Protein AF-A0A453M9F6-F1 (afdb_monomer)

pLDDT: mean 83.67, std 17.73, range [34.28, 98.5]

Nearest PDB structures (foldseek):
  7q2y-assembly1_D  TM=5.949E-01  e=3.808E-04  Saccharomyces cerevisiae S288C
  7q2x-assembly1_D  TM=6.206E-01  e=1.059E-03  Saccharomyces cerevisiae S288C
  7qen-assembly1_D  TM=5.423E-01  e=3.086E-03  Saccharomyces cerevisiae
  6qj3-assembly1_A  TM=5.877E-01  e=3.306E-02  Thermochaetoides thermophila DSM 1495

Radius of gyration: 21.5 Å; Cα contacts (8 Å, |Δi|>4): 194; chains: 1; bounding box: 61×61×50 Å

Mean predicted aligned error: 9.63 Å

Sequence (240 aa):
VDAHVKSLKTLCKRKAKTAKEAEALIMKWVQQLINKAVDSLETYIKGTSQDSRGCSYNTPLTGKFKGRKEASTSKEMSEAVIAVFTVGSVILACPDASVQGIIPLLHTVITSGNPEPRPTMLAGGAVSFNEVAPSLYIQSWDTMAKICLVDDKLAKRYIPLFVQELERSDLATLRNNIMIAMADFYVRYTALVDCYMSKITKVLRDPCEVVRRQTFVLLAKLLQVLYHSFSVTSKCPGGN

InterPro domains:
  IPR016024 Armadillo-type fold [SSF48371] (73-225)
  IPR026971 Condensin subunit 1/Condensin-2 complex subunit D3 [PTHR14222] (2-224)
  IPR032682 Condensin complex subunit 1, C-terminal [PF12717] (174-224)

Solvent-accessible surface area (backbone atoms only — not comparable to full-atom values): 13545 Å² total; per-residue (Å²): 107,70,70,57,54,54,47,47,56,51,50,35,52,72,71,31,96,43,70,69,55,14,49,53,52,50,51,53,53,52,46,54,53,42,52,52,25,36,53,45,38,51,51,47,55,54,53,56,57,50,57,61,70,62,63,83,70,80,80,95,77,75,83,69,64,58,61,59,52,54,54,51,53,53,50,48,49,51,54,27,34,51,28,42,44,48,46,27,55,45,41,70,77,41,66,88,58,81,54,75,79,40,51,65,56,39,48,54,43,64,55,34,64,59,83,71,84,66,74,93,81,66,92,65,81,74,68,37,29,60,75,78,36,44,68,44,27,46,39,35,50,57,22,51,43,41,49,28,75,72,32,72,70,51,29,72,67,45,52,64,54,49,57,51,46,48,76,67,54,86,48,61,70,46,38,39,51,43,52,52,45,52,52,57,41,36,76,78,39,38,84,75,41,57,85,43,45,75,62,59,59,52,40,60,68,42,92,48,64,70,41,18,53,51,45,49,54,51,53,54,51,50,53,54,51,51,50,52,54,52,53,53,57,70,71,60,75,76,96,125

Organism: Aegilops tauschii subsp. strangulata (NCBI:txid200361)

Structure (mmCIF, N/CA/C/O backbone):
data_AF-A0A453M9F6-F1
#
_entry.id   AF-A0A453M9F6-F1
#
loop_
_atom_site.group_PDB
_atom_site.id
_atom_site.type_symbol
_atom_site.label_atom_id
_atom_site.label_alt_id
_atom_site.label_comp_id
_atom_site.label_asym_id
_atom_site.label_entity_id
_atom_site.label_seq_id
_atom_site.pdbx_PDB_ins_code
_atom_site.Cartn_x
_atom_site.Cartn_y
_atom_site.Cartn_z
_atom_site.occupancy
_atom_site.B_iso_or_equiv
_atom_site.auth_seq_id
_atom_site.auth_comp_id
_atom_site.auth_asym_id
_atom_site.auth_atom_id
_atom_site.pdbx_PDB_model_num
ATOM 1 N N . VAL A 1 1 ? 3.985 -6.472 14.951 1.00 54.03 1 VAL A N 1
ATOM 2 C CA . VAL A 1 1 ? 2.718 -5.695 15.003 1.00 54.03 1 VAL A CA 1
ATOM 3 C C . VAL A 1 1 ? 1.496 -6.583 15.217 1.00 54.03 1 VAL A C 1
ATOM 5 O O . VAL A 1 1 ? 0.771 -6.328 16.167 1.00 54.03 1 VAL A O 1
ATOM 8 N N . ASP A 1 2 ? 1.309 -7.661 14.447 1.00 53.34 2 ASP A N 1
ATOM 9 C CA . ASP A 1 2 ? 0.163 -8.585 14.597 1.00 53.34 2 ASP A CA 1
ATOM 10 C C . ASP A 1 2 ? -0.034 -9.125 16.037 1.00 53.34 2 ASP A C 1
ATOM 12 O O . ASP A 1 2 ? -1.136 -9.089 16.581 1.00 53.34 2 ASP A O 1
ATOM 16 N N . ALA A 1 3 ? 1.049 -9.499 16.730 1.00 67.81 3 ALA A N 1
ATOM 17 C CA . ALA A 1 3 ? 0.996 -9.930 18.134 1.00 67.81 3 ALA A CA 1
ATOM 18 C C . ALA A 1 3 ? 0.512 -8.836 19.113 1.00 67.81 3 ALA A C 1
ATOM 20 O O . ALA A 1 3 ? -0.193 -9.135 20.080 1.00 67.81 3 ALA A O 1
ATOM 21 N N . HIS A 1 4 ? 0.845 -7.566 18.858 1.00 69.31 4 HIS A N 1
ATOM 22 C CA . HIS A 1 4 ? 0.402 -6.441 19.689 1.00 69.31 4 HIS A CA 1
ATOM 23 C C . HIS A 1 4 ? -1.073 -6.120 19.444 1.00 69.31 4 HIS A C 1
ATOM 25 O O . HIS A 1 4 ? -1.811 -5.890 20.398 1.00 69.31 4 HIS A O 1
ATOM 31 N N . VAL A 1 5 ? -1.525 -6.191 18.188 1.00 67.25 5 VAL A N 1
ATOM 32 C CA . VAL A 1 5 ? -2.940 -6.019 17.829 1.00 67.25 5 VAL A CA 1
ATOM 33 C C . VAL A 1 5 ? -3.790 -7.146 18.426 1.00 67.25 5 VAL A C 1
ATOM 35 O O . VAL A 1 5 ? -4.826 -6.883 19.036 1.00 67.25 5 VAL A O 1
ATOM 38 N N . LYS A 1 6 ? -3.325 -8.400 18.351 1.00 73.69 6 LYS A N 1
ATOM 39 C CA . LYS A 1 6 ? -3.976 -9.556 18.996 1.00 73.69 6 LYS A CA 1
ATOM 40 C C . LYS A 1 6 ? -4.028 -9.421 20.518 1.00 73.69 6 LYS A C 1
ATOM 42 O O . LYS A 1 6 ? -5.070 -9.687 21.124 1.00 73.69 6 LYS A O 1
ATOM 47 N N . SER A 1 7 ? -2.941 -8.961 21.136 1.00 75.00 7 SER A N 1
ATOM 48 C CA . SER A 1 7 ? -2.891 -8.683 22.577 1.00 75.00 7 SER A CA 1
ATOM 49 C C . SER A 1 7 ? -3.871 -7.579 22.978 1.00 75.00 7 SER A C 1
ATOM 51 O O . SER A 1 7 ? -4.629 -7.760 23.928 1.00 75.00 7 SER A O 1
ATOM 53 N N . LEU A 1 8 ? -3.941 -6.478 22.220 1.00 70.12 8 LEU A N 1
ATOM 54 C CA . LEU A 1 8 ? -4.894 -5.391 22.459 1.00 70.12 8 LEU A CA 1
ATOM 55 C C . LEU A 1 8 ? -6.340 -5.876 22.319 1.00 70.12 8 LEU A C 1
ATOM 57 O O . LEU A 1 8 ? -7.154 -5.639 23.207 1.00 70.12 8 LEU A O 1
ATOM 61 N N . LYS A 1 9 ? -6.646 -6.638 21.261 1.00 70.88 9 LYS A N 1
ATOM 62 C CA . LYS A 1 9 ? -7.970 -7.244 21.059 1.00 70.88 9 LYS A CA 1
ATOM 63 C C . LYS A 1 9 ? -8.358 -8.134 22.242 1.00 70.88 9 LYS A C 1
ATOM 65 O O . LYS A 1 9 ? -9.499 -8.099 22.695 1.00 70.88 9 LYS A O 1
ATOM 70 N N . THR A 1 10 ? -7.403 -8.886 22.783 1.00 76.31 10 THR A N 1
ATOM 71 C CA . THR A 1 10 ? -7.604 -9.739 23.964 1.00 76.31 10 THR A CA 1
ATOM 72 C C . THR A 1 10 ? -7.824 -8.919 25.239 1.00 76.31 10 THR A C 1
ATOM 74 O O . THR A 1 10 ? -8.731 -9.220 26.011 1.00 76.31 10 THR A O 1
ATOM 77 N N . LEU A 1 11 ? -7.047 -7.854 25.454 1.00 73.19 11 LEU A N 1
ATOM 78 C CA . LEU A 1 11 ? -7.177 -6.962 26.612 1.00 73.19 11 LEU A CA 1
ATOM 79 C C . LEU A 1 11 ? -8.499 -6.188 26.602 1.00 73.19 11 LEU A C 1
ATOM 81 O O . LEU A 1 11 ? -9.176 -6.121 27.625 1.00 73.19 11 LEU A O 1
ATOM 85 N N . CYS A 1 12 ? -8.908 -5.657 25.449 1.00 65.88 12 CYS A N 1
ATOM 86 C CA . CYS A 1 12 ? -10.188 -4.971 25.293 1.00 65.88 12 CYS A CA 1
ATOM 87 C C . CYS A 1 12 ? -11.367 -5.917 25.545 1.00 65.88 12 CYS A C 1
ATOM 89 O O . CYS A 1 12 ? -12.296 -5.543 26.257 1.00 65.88 12 CYS A O 1
ATOM 91 N N . LYS A 1 13 ? -11.294 -7.166 25.058 1.00 69.56 13 LYS A N 1
ATOM 92 C CA . LYS A 1 13 ? -12.291 -8.205 25.365 1.00 69.56 13 LYS A CA 1
ATOM 93 C C . LYS A 1 13 ? -12.373 -8.538 26.856 1.00 69.56 13 LYS A C 1
ATOM 95 O O . LYS A 1 13 ? -13.461 -8.799 27.342 1.00 69.56 13 LYS A O 1
ATOM 100 N N . ARG A 1 14 ? -11.248 -8.526 27.578 1.00 71.69 14 ARG A N 1
ATOM 101 C CA . ARG A 1 14 ? -11.215 -8.774 29.032 1.00 71.69 14 ARG A CA 1
ATOM 102 C C . ARG A 1 14 ? -11.710 -7.589 29.864 1.00 71.69 14 ARG A C 1
ATOM 104 O O . ARG A 1 14 ? -12.188 -7.797 30.971 1.00 71.69 14 ARG A O 1
ATOM 111 N N . LYS A 1 15 ? -11.559 -6.358 29.365 1.00 70.88 15 LYS A N 1
ATOM 112 C CA . LYS A 1 15 ? -11.942 -5.126 30.076 1.00 70.88 15 LYS A CA 1
ATOM 113 C C . LYS A 1 15 ? -13.419 -4.758 29.893 1.00 70.88 15 LYS A C 1
ATOM 115 O O . LYS A 1 15 ? -13.980 -4.088 30.754 1.00 70.88 15 LYS A O 1
ATOM 120 N N . ALA A 1 16 ? -14.030 -5.157 28.783 1.00 70.62 16 ALA A N 1
ATOM 121 C CA . ALA A 1 16 ? -15.423 -4.856 28.485 1.00 70.62 16 ALA A CA 1
ATOM 122 C C . ALA A 1 16 ? -16.372 -5.903 29.076 1.00 70.62 16 ALA A C 1
ATOM 124 O O . ALA A 1 16 ? -16.055 -7.091 29.114 1.00 70.62 16 ALA A O 1
ATOM 125 N N . LYS A 1 17 ? -17.573 -5.473 29.473 1.00 68.94 17 LYS A N 1
ATOM 126 C CA . LYS A 1 17 ? -18.622 -6.388 29.948 1.00 68.94 17 LYS A CA 1
ATOM 127 C C . LYS A 1 17 ? -19.316 -7.103 28.786 1.00 68.94 17 LYS A C 1
ATOM 129 O O . LYS A 1 17 ? -19.930 -8.146 28.982 1.00 68.94 17 LYS A O 1
ATOM 134 N N . THR A 1 18 ? -19.215 -6.546 27.576 1.00 79.88 18 THR A N 1
ATOM 135 C CA . THR A 1 18 ? -19.807 -7.095 26.348 1.00 79.88 18 THR A CA 1
ATOM 136 C C . THR A 1 18 ? -18.851 -6.980 25.158 1.00 79.88 18 THR A C 1
ATOM 138 O O . THR A 1 18 ? -18.000 -6.091 25.107 1.00 79.88 18 THR A O 1
ATOM 141 N N . ALA A 1 19 ? -19.011 -7.850 24.155 1.00 77.06 19 ALA A N 1
ATOM 142 C CA . ALA A 1 19 ? -18.207 -7.806 22.928 1.00 77.06 19 ALA A CA 1
ATOM 143 C C . ALA A 1 19 ? -18.357 -6.474 22.166 1.00 77.06 19 ALA A C 1
ATOM 145 O O . ALA A 1 19 ? -17.370 -5.927 21.684 1.00 77.06 19 ALA A O 1
ATOM 146 N N . LYS A 1 20 ? -19.571 -5.908 22.144 1.00 81.31 20 LYS A N 1
ATOM 147 C CA . LYS A 1 20 ? -19.879 -4.629 21.486 1.00 81.31 20 LYS A CA 1
ATOM 148 C C . LYS A 1 20 ? -19.159 -3.445 22.138 1.00 81.31 20 LYS A C 1
ATOM 150 O O . LYS A 1 20 ? -18.664 -2.555 21.454 1.00 81.31 20 LYS A O 1
ATOM 155 N N . GLU A 1 21 ? -19.066 -3.444 23.465 1.00 83.19 21 GLU A N 1
ATOM 156 C CA . GLU A 1 21 ? -18.302 -2.440 24.210 1.00 83.19 21 GLU A CA 1
ATOM 157 C C . GLU A 1 21 ? -16.788 -2.592 23.969 1.00 83.19 21 GLU A C 1
ATOM 159 O O . GLU A 1 21 ? -16.092 -1.592 23.791 1.00 83.19 21 GLU A O 1
ATOM 164 N N . ALA A 1 22 ? -16.277 -3.829 23.880 1.00 78.94 22 ALA A N 1
ATOM 165 C CA . ALA A 1 22 ? -14.875 -4.079 23.534 1.00 78.94 22 ALA A CA 1
ATOM 166 C C . ALA A 1 22 ? -14.526 -3.531 22.144 1.00 78.94 22 ALA A C 1
ATOM 168 O O . ALA A 1 22 ? -13.499 -2.872 21.986 1.00 78.94 22 ALA A O 1
ATOM 169 N N . GLU A 1 23 ? -15.378 -3.786 21.151 1.00 82.94 23 GLU A N 1
ATOM 170 C CA . GLU A 1 23 ? -15.207 -3.292 19.783 1.00 82.94 23 GLU A CA 1
ATOM 171 C C . GLU A 1 23 ? -15.270 -1.766 19.723 1.00 82.94 23 GLU A C 1
ATOM 173 O O . GLU A 1 23 ? -14.382 -1.151 19.139 1.00 82.94 23 GLU A O 1
ATOM 178 N N . ALA A 1 24 ? -16.224 -1.132 20.412 1.00 87.31 24 ALA A N 1
ATOM 179 C CA . ALA A 1 24 ? -16.301 0.327 20.488 1.00 87.31 24 ALA A CA 1
ATOM 180 C C . ALA A 1 24 ? -15.032 0.955 21.096 1.00 87.31 24 ALA A C 1
ATOM 182 O O . ALA A 1 24 ? -14.537 1.974 20.607 1.00 87.31 24 ALA A O 1
ATOM 183 N N . LEU A 1 25 ? -14.463 0.335 22.138 1.00 87.19 25 LEU A N 1
ATOM 184 C CA . LEU A 1 25 ? -13.198 0.778 22.724 1.00 87.19 25 LEU A CA 1
ATOM 185 C C . LEU A 1 25 ? -12.032 0.613 21.745 1.00 87.19 25 LEU A C 1
ATOM 187 O O . LEU A 1 25 ? -11.252 1.551 21.587 1.00 87.19 25 LEU A O 1
ATOM 191 N N . ILE A 1 26 ? -11.921 -0.535 21.070 1.00 87.88 26 ILE A N 1
ATOM 192 C CA . ILE A 1 26 ? -10.886 -0.764 20.050 1.00 87.88 26 ILE A CA 1
ATOM 193 C C . ILE A 1 26 ? -10.994 0.295 18.952 1.00 87.88 26 ILE A C 1
ATOM 195 O O . ILE A 1 26 ? -9.994 0.937 18.639 1.00 87.88 26 ILE A O 1
ATOM 199 N N . MET A 1 27 ? -12.198 0.542 18.434 1.00 90.12 27 MET A N 1
ATOM 200 C CA . MET A 1 27 ? -12.431 1.532 17.381 1.00 90.12 27 MET A CA 1
ATOM 201 C C . MET A 1 27 ? -12.054 2.947 17.817 1.00 90.12 27 MET A C 1
ATOM 203 O O . MET A 1 27 ? -11.428 3.678 17.052 1.00 90.12 27 MET A O 1
ATOM 207 N N . LYS A 1 28 ? -12.342 3.324 19.069 1.00 91.38 28 LYS A N 1
ATOM 208 C CA . LYS A 1 28 ? -11.914 4.616 19.621 1.00 91.38 28 LYS A CA 1
ATOM 209 C C . LYS A 1 28 ? -10.388 4.758 19.632 1.00 91.38 28 LYS A C 1
ATOM 211 O O . LYS A 1 28 ? -9.872 5.791 19.213 1.00 91.38 28 LYS A O 1
ATOM 216 N N . TRP A 1 29 ? -9.671 3.732 20.091 1.00 91.69 29 TRP A N 1
ATOM 217 C CA . TRP A 1 29 ? -8.203 3.727 20.110 1.00 91.69 29 TRP A CA 1
ATOM 218 C C . TRP A 1 29 ? -7.606 3.746 18.704 1.00 91.69 29 TRP A C 1
ATOM 220 O O . TRP A 1 29 ? -6.671 4.498 18.437 1.00 91.69 29 TRP A O 1
ATOM 230 N N . VAL A 1 30 ? -8.171 2.952 17.796 1.00 93.06 30 VAL A N 1
ATOM 231 C CA . VAL A 1 30 ? -7.773 2.903 16.389 1.00 93.06 30 VAL A CA 1
ATOM 232 C C . VAL A 1 30 ? -7.936 4.273 15.734 1.00 93.06 30 VAL A C 1
ATOM 234 O O . VAL A 1 30 ? -6.994 4.756 15.109 1.00 93.06 30 VAL A O 1
ATOM 237 N N . GLN A 1 31 ? -9.070 4.948 15.937 1.00 94.81 31 GLN A N 1
ATOM 238 C CA . GLN A 1 31 ? -9.287 6.270 15.354 1.00 94.81 31 GLN A CA 1
ATOM 239 C C . GLN A 1 31 ? -8.321 7.319 15.918 1.00 94.81 31 GLN A C 1
ATOM 241 O O . GLN A 1 31 ? -7.793 8.132 15.164 1.00 94.81 31 GLN A O 1
ATOM 246 N N . GLN A 1 32 ? -8.037 7.286 17.225 1.00 94.44 32 GLN A N 1
ATOM 247 C CA . GLN A 1 32 ? -7.036 8.171 17.834 1.00 94.44 32 GLN A CA 1
ATOM 248 C C . GLN A 1 32 ? -5.638 7.947 17.248 1.00 94.44 32 GLN A C 1
ATOM 250 O O . GLN A 1 32 ? -4.919 8.908 16.975 1.00 94.44 32 GLN A O 1
ATOM 255 N N . LEU A 1 33 ? -5.262 6.686 17.032 1.00 94.50 33 LEU A N 1
ATOM 256 C CA . LEU A 1 33 ? -3.979 6.323 16.441 1.00 94.50 33 LEU A CA 1
ATOM 257 C C . LEU A 1 33 ? -3.867 6.799 14.986 1.00 94.50 33 LEU A C 1
ATOM 259 O O . LEU A 1 33 ? -2.835 7.351 14.611 1.00 94.50 33 LEU A O 1
ATOM 263 N N . ILE A 1 34 ? -4.928 6.633 14.188 1.00 95.38 34 ILE A N 1
ATOM 264 C CA . ILE A 1 34 ? -4.979 7.118 12.801 1.00 95.38 34 ILE A CA 1
ATOM 265 C C . ILE A 1 34 ? -4.892 8.644 12.761 1.00 95.38 34 ILE A C 1
ATOM 267 O O . ILE A 1 34 ? -4.097 9.172 11.993 1.00 95.38 34 ILE A O 1
ATOM 271 N N . ASN A 1 35 ? -5.643 9.357 13.605 1.00 96.38 35 ASN A N 1
ATOM 272 C CA . ASN A 1 35 ? -5.603 10.822 13.639 1.00 96.38 35 ASN A CA 1
ATOM 273 C C . ASN A 1 35 ? -4.199 11.335 13.986 1.00 96.38 35 ASN A C 1
ATOM 275 O O . ASN A 1 35 ? -3.673 12.200 13.298 1.00 96.38 35 ASN A O 1
ATOM 279 N N . LYS A 1 36 ? -3.532 10.722 14.971 1.00 96.06 36 LYS A N 1
ATOM 280 C CA . LYS A 1 36 ? -2.142 11.066 1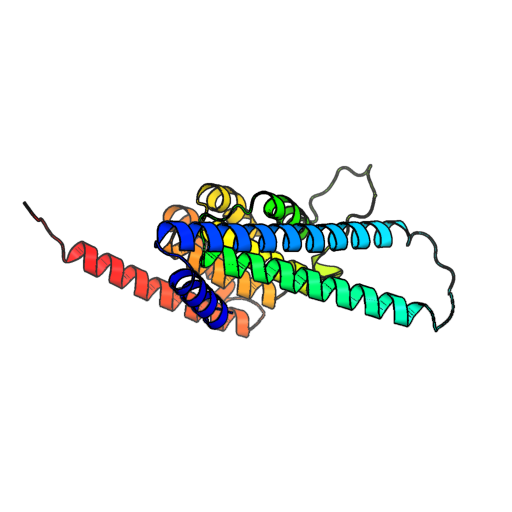5.294 1.00 96.06 36 LYS A CA 1
ATOM 281 C C . LYS A 1 36 ? -1.190 10.797 14.122 1.00 96.06 36 LYS A C 1
ATOM 283 O O . LYS A 1 36 ? -0.264 11.567 13.895 1.00 96.06 36 LYS A O 1
ATOM 288 N N . ALA A 1 37 ? -1.406 9.710 13.379 1.00 96.19 37 ALA A N 1
ATOM 289 C CA . ALA A 1 37 ? -0.615 9.404 12.192 1.00 96.19 37 ALA A CA 1
ATOM 290 C C . ALA A 1 37 ? -0.837 10.420 11.057 1.00 96.19 37 ALA A C 1
ATOM 292 O O . ALA A 1 37 ? 0.121 10.772 10.369 1.00 96.19 37 ALA A O 1
ATOM 293 N N . VAL A 1 38 ? -2.073 10.909 10.888 1.00 96.69 38 VAL A N 1
ATOM 294 C CA . VAL A 1 38 ? -2.410 12.006 9.966 1.00 96.69 38 VAL A CA 1
ATOM 295 C C . VAL A 1 38 ? -1.629 13.262 10.345 1.00 96.69 38 VAL A C 1
ATOM 297 O O . VAL A 1 38 ? -0.919 13.792 9.496 1.00 96.69 38 VAL A O 1
ATOM 300 N N . ASP A 1 39 ? -1.674 13.670 11.616 1.00 96.00 39 ASP A N 1
ATOM 301 C CA . ASP A 1 39 ? -0.974 14.866 12.104 1.00 96.00 39 ASP A CA 1
ATOM 302 C C . ASP A 1 39 ? 0.546 14.769 11.886 1.00 96.00 39 ASP A C 1
ATOM 304 O O . ASP A 1 39 ? 1.181 15.717 11.416 1.00 96.00 39 ASP A O 1
ATOM 308 N N . SER A 1 40 ? 1.144 13.609 12.184 1.00 94.94 40 SER A N 1
ATOM 309 C CA . SER A 1 40 ? 2.573 13.358 11.952 1.00 94.94 40 SER A CA 1
ATOM 310 C C . SER A 1 40 ? 2.948 13.457 10.472 1.00 94.94 40 SER A C 1
ATOM 312 O O . SER A 1 40 ? 3.931 14.117 10.130 1.00 94.94 40 SER A O 1
ATOM 314 N N . LEU A 1 41 ? 2.169 12.834 9.582 1.00 95.62 41 LEU A N 1
ATOM 315 C CA . LEU A 1 41 ? 2.440 12.872 8.145 1.00 95.62 41 LEU A CA 1
ATOM 316 C C . LEU A 1 41 ? 2.240 14.278 7.566 1.00 95.62 41 LEU A C 1
ATOM 318 O O . LEU A 1 41 ? 3.060 14.743 6.776 1.00 95.62 41 LEU A O 1
ATOM 322 N N . GLU A 1 42 ? 1.176 14.971 7.968 1.00 94.75 42 GLU A N 1
ATOM 323 C CA . GLU A 1 42 ? 0.894 16.335 7.523 1.00 94.75 42 GLU A CA 1
ATOM 324 C C . GLU A 1 42 ? 2.005 17.302 7.950 1.00 94.75 42 GLU A C 1
ATOM 326 O O . GLU A 1 42 ? 2.463 18.118 7.145 1.00 94.75 42 GLU A O 1
ATOM 331 N N . THR A 1 43 ? 2.476 17.178 9.194 1.00 94.06 43 THR A N 1
ATOM 332 C CA . THR A 1 43 ? 3.588 17.977 9.729 1.00 94.06 43 THR A CA 1
ATOM 333 C C . THR A 1 43 ? 4.846 17.789 8.882 1.00 94.06 43 THR A C 1
ATOM 335 O O . THR A 1 43 ? 5.453 18.771 8.451 1.00 94.06 43 THR A O 1
ATOM 338 N N . TYR A 1 44 ? 5.189 16.538 8.560 1.00 93.50 44 TYR A N 1
ATOM 339 C CA . TYR A 1 44 ? 6.348 16.220 7.728 1.00 93.50 44 TYR A CA 1
ATOM 340 C C . TYR A 1 44 ? 6.231 16.768 6.294 1.00 93.50 44 TYR A C 1
ATOM 342 O O . TYR A 1 44 ? 7.170 17.379 5.775 1.00 93.50 44 TYR A O 1
ATOM 350 N N . ILE A 1 45 ? 5.068 16.607 5.649 1.00 91.94 45 ILE A N 1
ATOM 351 C CA . ILE A 1 45 ? 4.820 17.123 4.290 1.00 91.94 45 ILE A CA 1
ATOM 352 C C . ILE A 1 45 ? 4.949 18.655 4.254 1.00 91.94 45 ILE A C 1
ATOM 354 O O . ILE A 1 45 ? 5.582 19.199 3.341 1.00 91.94 45 ILE A O 1
ATOM 358 N N . LYS A 1 46 ? 4.383 19.359 5.246 1.00 89.69 46 LYS A N 1
ATOM 359 C CA . LYS A 1 46 ? 4.478 20.825 5.355 1.00 89.69 46 LYS A CA 1
ATOM 360 C C . LYS A 1 46 ? 5.921 21.284 5.560 1.00 89.69 46 LYS A C 1
ATOM 362 O O . LYS A 1 46 ? 6.354 22.185 4.843 1.00 89.69 46 LYS A O 1
ATOM 367 N N . GLY A 1 47 ? 6.664 20.645 6.467 1.00 86.69 47 GLY A N 1
ATOM 368 C CA . GLY A 1 47 ? 8.075 20.961 6.719 1.00 86.69 47 GLY A CA 1
ATOM 369 C C . GLY A 1 47 ? 8.942 20.788 5.468 1.00 86.69 47 GLY A C 1
ATOM 370 O O . GLY A 1 47 ? 9.660 21.703 5.069 1.00 86.69 47 GLY A O 1
ATOM 371 N N . THR A 1 48 ? 8.766 19.669 4.760 1.00 83.50 48 THR A N 1
ATOM 372 C CA . THR A 1 48 ? 9.526 19.365 3.534 1.00 83.50 48 THR A CA 1
ATOM 373 C C . THR A 1 48 ? 9.224 20.362 2.404 1.00 83.50 48 THR A C 1
ATOM 375 O O . THR A 1 48 ? 10.117 20.767 1.661 1.00 83.50 48 THR A O 1
ATOM 378 N N . SER A 1 49 ? 7.969 20.811 2.289 1.00 76.12 49 SER A N 1
ATOM 379 C CA . SER A 1 49 ? 7.543 21.790 1.274 1.00 76.12 49 SER A CA 1
ATOM 380 C C . SER A 1 49 ? 8.055 23.211 1.537 1.00 76.12 49 SER A C 1
ATOM 382 O O . SER A 1 49 ? 8.143 24.020 0.613 1.00 76.12 49 SER A O 1
ATOM 384 N N . GLN A 1 50 ? 8.351 23.547 2.794 1.00 71.44 50 GLN A N 1
ATOM 385 C CA . GLN A 1 50 ? 8.910 24.846 3.171 1.00 71.44 50 GLN A CA 1
ATOM 386 C C . GLN A 1 50 ? 10.428 24.888 2.962 1.00 71.44 50 GLN A C 1
ATOM 388 O O . GLN A 1 50 ? 10.937 25.877 2.432 1.00 71.44 50 GLN A O 1
ATOM 393 N N . ASP A 1 51 ? 11.137 23.805 3.294 1.00 64.12 51 ASP A N 1
ATOM 394 C CA . ASP A 1 51 ? 12.586 23.702 3.080 1.00 64.12 51 ASP A CA 1
ATOM 395 C C . ASP A 1 51 ? 12.966 23.788 1.587 1.00 64.12 51 ASP A C 1
ATOM 397 O O . ASP A 1 51 ? 13.990 24.383 1.245 1.00 64.12 51 ASP A O 1
ATOM 401 N N . SER A 1 52 ? 12.121 23.283 0.679 1.00 59.06 52 SER A N 1
ATOM 402 C CA . SER A 1 52 ? 12.362 23.381 -0.769 1.00 59.06 52 SER A CA 1
ATOM 403 C C . SER A 1 52 ? 12.183 24.796 -1.333 1.00 59.06 52 SER A C 1
ATOM 405 O O . SER A 1 52 ? 12.909 25.180 -2.249 1.00 59.06 52 SER A O 1
ATOM 407 N N . ARG A 1 53 ? 11.279 25.615 -0.769 1.00 56.84 53 ARG A N 1
ATOM 408 C CA . ARG A 1 53 ? 11.108 27.032 -1.161 1.00 56.84 53 ARG A CA 1
ATOM 409 C C . ARG A 1 53 ? 12.224 27.937 -0.635 1.00 56.84 53 ARG A C 1
ATOM 411 O O . ARG A 1 53 ? 12.503 28.965 -1.242 1.00 56.84 53 ARG A O 1
ATOM 418 N N . GLY A 1 54 ? 12.862 27.565 0.475 1.00 48.34 54 GLY A N 1
ATOM 419 C CA . GLY A 1 54 ? 13.942 28.340 1.096 1.00 48.34 54 GLY A CA 1
ATOM 420 C C . GLY A 1 54 ? 15.312 28.208 0.418 1.00 48.34 54 GLY A C 1
ATOM 421 O O . GLY A 1 54 ? 16.219 28.969 0.740 1.00 48.34 54 GLY A O 1
ATOM 422 N N . CYS A 1 55 ? 15.490 27.272 -0.519 1.00 46.97 55 CYS A N 1
ATOM 423 C CA . CYS A 1 55 ? 16.796 26.966 -1.119 1.00 46.97 55 CYS A CA 1
ATOM 424 C C . CYS A 1 55 ? 17.178 27.815 -2.346 1.00 46.97 55 CYS A C 1
ATOM 426 O O . CYS A 1 55 ? 18.127 27.472 -3.047 1.00 46.97 55 CYS A O 1
ATOM 428 N N . SER A 1 56 ? 16.492 28.932 -2.614 1.00 43.47 56 SER A N 1
ATOM 429 C CA . SER A 1 56 ? 16.794 29.734 -3.808 1.00 43.47 56 SER A CA 1
ATOM 430 C C . SER A 1 56 ? 18.074 30.580 -3.704 1.00 43.47 56 SER A C 1
ATOM 432 O O . SER A 1 56 ? 18.540 31.063 -4.729 1.00 43.47 56 SER A O 1
ATOM 434 N N . TYR A 1 57 ? 18.679 30.724 -2.518 1.00 47.09 57 TYR A N 1
ATOM 435 C CA . TYR A 1 57 ? 19.985 31.373 -2.330 1.00 47.09 57 TYR A CA 1
ATOM 436 C C . TYR A 1 57 ? 20.647 30.814 -1.070 1.00 47.09 57 TYR A C 1
ATOM 438 O O . TYR A 1 57 ? 20.092 30.996 0.005 1.00 47.09 57 TYR A O 1
ATOM 446 N N . ASN A 1 58 ? 21.813 30.165 -1.154 1.00 47.34 58 ASN A N 1
ATOM 447 C CA . ASN A 1 58 ? 22.623 29.909 0.042 1.00 47.34 58 ASN A CA 1
ATOM 448 C C . ASN A 1 58 ? 24.126 30.011 -0.242 1.00 47.34 58 ASN A C 1
ATOM 450 O O . ASN A 1 58 ? 24.733 29.151 -0.877 1.00 47.34 58 ASN A O 1
ATOM 454 N N . THR A 1 59 ? 24.706 31.074 0.309 1.00 41.31 59 THR A N 1
ATOM 455 C CA . THR A 1 59 ? 26.122 31.243 0.654 1.00 41.31 59 THR A CA 1
ATOM 456 C C . THR A 1 59 ? 26.516 30.210 1.731 1.00 41.31 59 THR A C 1
ATOM 458 O O . THR A 1 59 ? 25.669 29.853 2.555 1.00 41.31 59 THR A O 1
ATOM 461 N N . PRO A 1 60 ? 27.767 29.709 1.792 1.00 42.72 60 PRO A N 1
ATOM 462 C CA . PRO A 1 60 ? 28.128 28.631 2.715 1.00 42.72 60 PRO A CA 1
ATOM 463 C C . PRO A 1 60 ? 28.127 29.112 4.174 1.00 42.72 60 PRO A C 1
ATOM 465 O O . PRO A 1 60 ? 28.946 29.945 4.556 1.00 42.72 60 PRO A O 1
ATOM 468 N N . LEU A 1 61 ? 27.237 28.562 5.007 1.00 49.88 61 LEU A N 1
ATOM 469 C CA . LEU A 1 61 ? 27.250 28.745 6.463 1.00 49.88 61 LEU A CA 1
ATOM 470 C C . LEU A 1 61 ? 27.762 27.487 7.182 1.00 49.88 61 LEU A C 1
ATOM 472 O O . LEU A 1 61 ? 27.537 26.345 6.781 1.00 49.88 61 LEU A O 1
ATOM 476 N N . THR A 1 62 ? 28.501 27.738 8.255 1.00 48.25 62 THR A N 1
ATOM 477 C CA . THR A 1 62 ? 29.469 26.877 8.940 1.00 48.25 62 THR A CA 1
ATOM 478 C C . THR A 1 62 ? 28.880 25.704 9.751 1.00 48.25 62 THR A C 1
ATOM 480 O O . THR A 1 62 ? 28.135 25.872 10.714 1.00 48.25 62 THR A O 1
ATOM 483 N N . GLY A 1 63 ? 29.320 24.487 9.406 1.00 52.84 63 GLY A N 1
ATOM 484 C CA . GLY A 1 63 ? 29.682 23.331 10.255 1.00 52.84 63 GLY A CA 1
ATOM 485 C C . GLY A 1 63 ? 28.751 22.776 11.350 1.00 52.84 63 GLY A C 1
ATOM 486 O O . GLY A 1 63 ? 28.493 21.576 11.357 1.00 52.84 63 GLY A O 1
ATOM 487 N N . LYS A 1 64 ? 28.286 23.578 12.319 1.00 53.94 64 LYS A N 1
ATOM 488 C CA . LYS A 1 64 ? 27.674 23.058 13.569 1.00 53.94 64 LYS A CA 1
ATOM 489 C C . LYS A 1 64 ? 26.143 23.062 13.592 1.00 53.94 64 LYS A C 1
ATOM 491 O O . LYS A 1 64 ? 25.549 22.185 14.213 1.00 53.94 64 LYS A O 1
ATOM 496 N N . PHE A 1 65 ? 25.491 23.998 12.903 1.00 48.81 65 PHE A N 1
ATOM 497 C CA . PHE A 1 65 ? 24.020 24.052 12.843 1.00 48.81 65 PHE A CA 1
ATOM 498 C C . PHE A 1 65 ? 23.422 23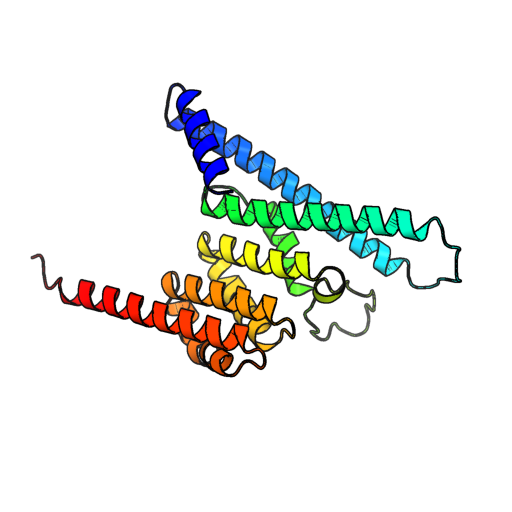.031 11.866 1.00 48.81 65 PHE A C 1
ATOM 500 O O . PHE A 1 65 ? 22.301 22.565 12.067 1.00 48.81 65 PHE A O 1
ATOM 507 N N . LYS A 1 66 ? 24.196 22.633 10.849 1.00 53.03 66 LYS A N 1
ATOM 508 C CA . LYS A 1 66 ? 23.772 21.696 9.805 1.00 53.03 66 LYS A CA 1
ATOM 509 C C . LYS A 1 66 ? 23.478 20.292 10.358 1.00 53.03 66 LYS A C 1
ATOM 511 O O . LYS A 1 66 ? 22.390 19.774 10.136 1.00 53.03 66 LYS A O 1
ATOM 516 N N . GLY A 1 67 ? 24.362 19.746 11.200 1.00 54.44 67 GLY A N 1
ATOM 517 C CA . GLY A 1 67 ? 24.185 18.401 11.771 1.00 54.44 67 GLY A CA 1
ATOM 518 C C . GLY A 1 67 ? 22.995 18.259 12.732 1.00 54.44 67 GLY A C 1
ATOM 519 O O . GLY A 1 67 ? 22.364 17.207 12.783 1.00 54.44 67 GLY A O 1
ATOM 520 N N . ARG A 1 68 ? 22.627 19.318 13.473 1.00 59.59 68 ARG A N 1
ATOM 521 C CA . ARG A 1 68 ? 21.467 19.276 14.386 1.00 59.59 68 ARG A CA 1
ATOM 522 C C . ARG A 1 68 ? 20.135 19.351 13.630 1.00 59.59 68 ARG A C 1
ATOM 524 O O . ARG A 1 68 ? 19.187 18.695 14.051 1.00 59.59 68 ARG A O 1
ATOM 531 N N . LYS A 1 69 ? 20.087 20.099 12.517 1.00 59.22 69 LYS A N 1
ATOM 532 C CA . LYS A 1 69 ? 18.917 20.182 11.624 1.00 59.22 69 LYS A CA 1
ATOM 533 C C . LYS A 1 69 ? 18.724 18.884 10.824 1.00 59.22 69 LYS A C 1
ATOM 535 O O . LYS A 1 69 ? 17.603 18.411 10.710 1.00 59.22 69 LYS A O 1
ATOM 540 N N . GLU A 1 70 ? 19.801 18.266 10.339 1.00 62.62 70 GLU A N 1
ATOM 541 C CA . GLU A 1 70 ? 19.744 16.971 9.632 1.00 62.62 70 GLU A CA 1
ATOM 542 C C . GLU A 1 70 ? 19.297 15.812 10.545 1.00 62.62 70 GLU A C 1
ATOM 544 O O . GLU A 1 70 ? 18.551 14.927 10.126 1.00 62.62 70 GLU A O 1
ATOM 549 N N . ALA A 1 71 ? 19.695 15.824 11.822 1.00 65.75 71 ALA A N 1
ATOM 550 C CA . ALA A 1 71 ? 19.247 14.822 12.788 1.00 65.75 71 ALA A CA 1
ATOM 551 C C . ALA A 1 71 ? 17.751 14.955 13.137 1.00 65.75 71 ALA A C 1
ATOM 553 O O . ALA A 1 71 ? 17.068 13.940 13.292 1.00 65.75 71 ALA A O 1
ATOM 554 N N . SER A 1 72 ? 17.226 16.183 13.251 1.00 71.25 72 SER A N 1
ATOM 555 C CA . SER A 1 72 ? 15.797 16.403 13.514 1.00 71.25 72 SER A CA 1
AT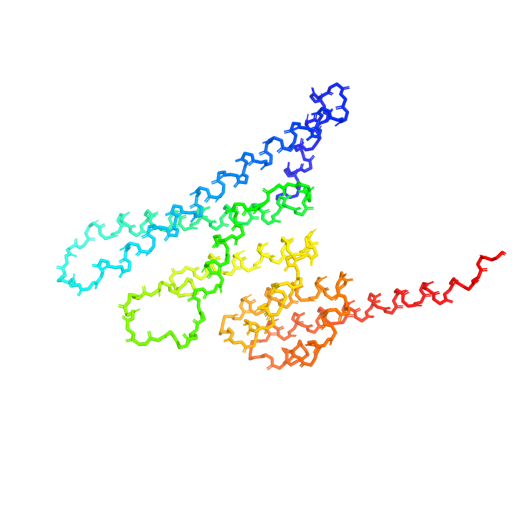OM 556 C C . SER A 1 72 ? 14.926 16.017 12.319 1.00 71.25 72 SER A C 1
ATOM 558 O O . SER A 1 72 ? 13.931 15.324 12.512 1.00 71.25 72 SER A O 1
ATOM 560 N N . THR A 1 73 ? 15.330 16.360 11.091 1.00 76.31 73 THR A N 1
ATOM 561 C CA . THR A 1 73 ? 14.579 15.989 9.877 1.00 76.31 73 THR A CA 1
ATOM 562 C C . THR A 1 73 ? 14.583 14.479 9.630 1.00 76.31 73 THR A C 1
ATOM 564 O O . THR A 1 73 ? 13.566 13.913 9.232 1.00 76.31 73 THR A O 1
ATOM 567 N N . SER A 1 74 ? 15.694 13.795 9.928 1.00 81.88 74 SER A N 1
ATOM 568 C CA . SER A 1 74 ? 15.780 12.328 9.877 1.00 81.88 74 SER A CA 1
ATOM 569 C C . SER A 1 74 ? 14.832 11.654 10.880 1.00 81.88 74 SER A C 1
ATOM 571 O O . SER A 1 74 ? 14.143 10.684 10.549 1.00 81.88 74 SER A O 1
ATOM 573 N N . LYS A 1 75 ? 14.728 12.206 12.097 1.00 88.81 75 LYS A N 1
ATOM 574 C CA . LYS A 1 75 ? 13.790 11.717 13.115 1.00 88.81 75 LYS A CA 1
ATOM 575 C C . LYS A 1 75 ? 12.333 11.908 12.686 1.00 88.81 75 LYS A C 1
ATOM 577 O O . LYS A 1 75 ? 11.564 10.953 12.754 1.00 88.81 75 LYS A O 1
ATOM 582 N N . GLU A 1 76 ? 11.971 13.097 12.210 1.00 89.12 76 GLU A N 1
ATOM 583 C CA . GLU A 1 76 ? 10.617 13.398 11.725 1.00 89.12 76 GLU A CA 1
ATOM 584 C C . GLU A 1 76 ? 10.221 12.505 10.540 1.00 89.12 76 GLU A C 1
ATOM 586 O O . GLU A 1 76 ? 9.103 11.990 10.496 1.00 89.12 76 GLU A O 1
ATOM 591 N N . MET A 1 77 ? 11.152 12.243 9.615 1.00 92.00 77 MET A N 1
ATOM 592 C CA . MET A 1 77 ? 10.930 11.312 8.505 1.00 92.00 77 MET A CA 1
ATOM 593 C C . MET A 1 77 ? 10.640 9.895 9.012 1.00 92.00 77 MET A C 1
ATOM 595 O O . MET A 1 77 ? 9.691 9.259 8.557 1.00 92.00 77 MET A O 1
ATOM 599 N N . SER A 1 78 ? 11.437 9.396 9.960 1.00 93.75 78 SER A N 1
ATOM 600 C CA . SER A 1 78 ? 11.233 8.068 10.551 1.00 93.75 78 SER A CA 1
ATOM 601 C C . SER A 1 78 ? 9.874 7.963 11.249 1.00 93.75 78 SER A C 1
ATOM 603 O O . SER A 1 78 ? 9.139 6.995 11.043 1.00 93.75 78 SER A O 1
ATOM 605 N N . GLU A 1 79 ? 9.486 8.990 12.009 1.00 94.50 79 GLU A N 1
ATOM 606 C CA . GLU A 1 79 ? 8.171 9.061 12.654 1.00 94.50 79 GLU A CA 1
ATOM 607 C C . GLU A 1 79 ? 7.029 9.047 11.627 1.00 94.50 79 GLU A C 1
ATOM 609 O O . GLU A 1 79 ? 6.068 8.294 11.799 1.00 94.50 79 GLU A O 1
ATOM 614 N N . ALA A 1 80 ? 7.154 9.793 10.525 1.00 96.25 80 ALA A N 1
ATOM 615 C CA . ALA A 1 80 ? 6.176 9.785 9.437 1.00 96.25 80 ALA A CA 1
ATOM 616 C C . ALA A 1 80 ? 6.077 8.410 8.750 1.00 96.25 80 ALA A C 1
ATOM 618 O O . ALA A 1 80 ? 4.974 7.917 8.508 1.00 96.25 80 ALA A O 1
ATOM 619 N N . VAL A 1 81 ? 7.207 7.744 8.486 1.00 97.19 81 VAL A N 1
ATOM 620 C CA . VAL A 1 81 ? 7.233 6.385 7.913 1.00 97.19 81 VAL A CA 1
ATOM 621 C C . VAL A 1 81 ? 6.519 5.397 8.838 1.00 97.19 81 VAL A C 1
ATOM 623 O O . VAL A 1 81 ? 5.663 4.632 8.388 1.00 97.19 81 VAL A O 1
ATOM 626 N N . ILE A 1 82 ? 6.822 5.434 10.140 1.00 96.00 82 ILE A N 1
ATOM 627 C CA . ILE A 1 82 ? 6.191 4.567 11.145 1.00 96.00 82 ILE A CA 1
ATOM 628 C C . ILE A 1 82 ? 4.689 4.845 11.234 1.00 96.00 82 ILE A C 1
ATOM 630 O O . ILE A 1 82 ? 3.896 3.902 11.300 1.00 96.00 82 ILE A O 1
ATOM 634 N N . ALA A 1 83 ? 4.283 6.114 11.212 1.00 96.88 83 ALA A N 1
ATOM 635 C CA . ALA A 1 83 ? 2.883 6.517 11.221 1.00 96.88 83 ALA A CA 1
ATOM 636 C C . ALA A 1 83 ? 2.125 5.927 10.020 1.00 96.88 83 ALA A C 1
ATOM 638 O O . ALA A 1 83 ? 1.103 5.259 10.198 1.00 96.88 83 ALA A O 1
ATOM 639 N N . VAL A 1 84 ? 2.669 6.081 8.810 1.00 97.56 84 VAL A N 1
ATOM 640 C CA . VAL A 1 84 ? 2.072 5.549 7.576 1.00 97.56 84 VAL A CA 1
ATOM 641 C C . VAL A 1 84 ? 2.001 4.022 7.592 1.00 97.56 84 VAL A C 1
ATOM 643 O O . VAL A 1 84 ? 0.951 3.452 7.280 1.00 97.56 84 VAL A O 1
ATOM 646 N N . PHE A 1 85 ? 3.071 3.344 8.008 1.00 96.94 85 PHE A N 1
ATOM 647 C CA . PHE A 1 85 ? 3.090 1.886 8.159 1.00 96.94 85 PHE A CA 1
ATOM 648 C C . PHE A 1 85 ? 2.049 1.388 9.173 1.00 96.94 85 PHE A C 1
ATOM 650 O O . PHE A 1 85 ? 1.367 0.378 8.954 1.00 96.94 85 PHE A O 1
ATOM 657 N N . THR A 1 86 ? 1.911 2.108 10.289 1.00 95.81 86 THR A N 1
ATOM 658 C CA . THR A 1 86 ? 0.954 1.782 11.349 1.00 95.81 86 THR A CA 1
ATOM 659 C C . THR A 1 86 ? -0.469 1.841 10.818 1.00 95.81 86 THR A C 1
ATOM 661 O O . THR A 1 86 ? -1.225 0.898 11.037 1.00 95.81 86 THR A O 1
ATOM 664 N N . VAL A 1 87 ? -0.821 2.879 10.056 1.00 96.94 87 VAL A N 1
ATOM 665 C CA . VAL A 1 87 ? -2.148 2.988 9.435 1.00 96.94 87 VAL A CA 1
ATOM 666 C C . VAL A 1 87 ? -2.427 1.819 8.496 1.00 96.94 87 VAL A C 1
ATOM 668 O O . VAL A 1 87 ? -3.478 1.194 8.615 1.00 96.94 87 VAL A O 1
ATOM 671 N N . GLY A 1 88 ? -1.473 1.463 7.629 1.00 95.94 88 GLY A N 1
ATOM 672 C CA . GLY A 1 88 ? -1.616 0.319 6.722 1.00 95.94 88 GLY A CA 1
ATOM 673 C C . GLY A 1 88 ? -1.817 -1.007 7.463 1.00 95.94 88 GLY A C 1
ATOM 674 O O . GLY A 1 88 ? -2.611 -1.848 7.052 1.00 95.94 88 GLY A O 1
ATOM 675 N N . SER A 1 89 ? -1.139 -1.194 8.594 1.00 94.25 89 SER A N 1
ATOM 676 C CA . SER A 1 89 ? -1.304 -2.396 9.422 1.00 94.25 89 SER A CA 1
ATOM 677 C C . SER A 1 89 ? -2.645 -2.419 10.162 1.00 94.25 89 SER A C 1
ATOM 679 O O . SER A 1 89 ? -3.274 -3.468 10.290 1.00 94.25 89 SER A O 1
ATOM 681 N N . VAL A 1 90 ? -3.083 -1.263 10.663 1.00 93.31 90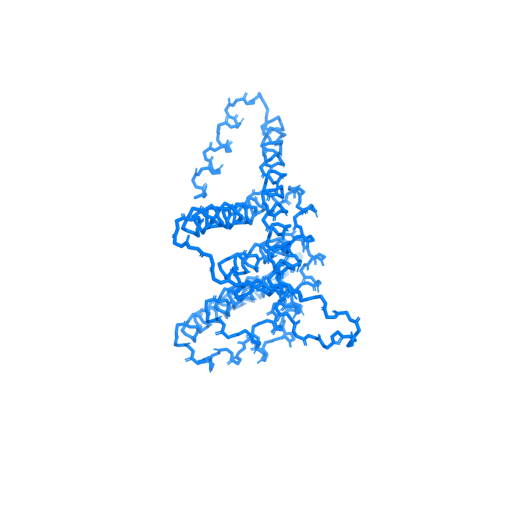 VAL A N 1
ATOM 682 C CA . VAL A 1 90 ? -4.319 -1.121 11.438 1.00 93.31 90 VAL A CA 1
ATOM 683 C C . VAL A 1 90 ? -5.549 -1.292 10.558 1.00 93.31 90 VAL A C 1
ATOM 685 O O . VAL A 1 90 ? -6.471 -1.983 10.979 1.00 93.31 90 VAL A O 1
ATOM 688 N N . ILE A 1 91 ? -5.559 -0.739 9.342 1.00 95.06 91 ILE A N 1
ATOM 689 C CA . ILE A 1 91 ? -6.721 -0.843 8.449 1.00 95.06 91 ILE A CA 1
ATOM 690 C C . ILE A 1 91 ? -7.000 -2.292 8.025 1.00 95.06 91 ILE A C 1
ATOM 692 O O . ILE A 1 91 ? -8.153 -2.699 7.955 1.00 95.06 91 ILE A O 1
ATOM 696 N N . LEU A 1 92 ? -5.962 -3.119 7.847 1.00 92.56 92 LEU A N 1
ATOM 697 C CA . LEU A 1 92 ? -6.149 -4.552 7.592 1.00 92.56 92 LEU A CA 1
ATOM 698 C C . LEU A 1 92 ? -6.720 -5.298 8.807 1.00 92.56 92 LEU A C 1
ATOM 700 O O . LEU A 1 92 ? -7.459 -6.266 8.649 1.00 92.56 92 LEU A O 1
ATOM 704 N N . ALA A 1 93 ? -6.376 -4.869 10.024 1.00 90.00 93 ALA A N 1
ATOM 705 C CA . ALA A 1 93 ? -6.864 -5.493 11.250 1.00 90.00 93 ALA A CA 1
ATOM 706 C C . ALA A 1 93 ? -8.262 -5.007 11.670 1.00 90.00 93 ALA A C 1
ATOM 708 O O . ALA A 1 93 ? -8.992 -5.749 12.330 1.00 90.00 93 ALA A O 1
ATOM 709 N N . CYS A 1 94 ? -8.606 -3.761 11.338 1.00 91.50 94 CYS A N 1
ATOM 710 C CA . CYS A 1 94 ? -9.867 -3.089 11.649 1.00 91.50 94 CYS A CA 1
ATOM 711 C C . CYS A 1 94 ? -10.388 -2.364 10.390 1.00 91.50 94 CYS A C 1
ATOM 713 O O . CYS A 1 94 ? -10.232 -1.144 10.297 1.00 91.50 94 CYS A O 1
ATOM 715 N N . PRO A 1 95 ? -10.995 -3.089 9.429 1.00 91.88 95 PRO A N 1
ATOM 716 C CA . PRO A 1 95 ? -11.420 -2.522 8.142 1.00 91.88 95 PRO A CA 1
ATOM 717 C C . PRO A 1 95 ? -12.455 -1.394 8.244 1.00 91.88 95 PRO A C 1
ATOM 719 O O . PRO A 1 95 ? -12.501 -0.535 7.372 1.00 91.88 95 PRO A O 1
ATOM 722 N N . ASP A 1 96 ? -13.239 -1.356 9.325 1.00 90.69 96 ASP A N 1
ATOM 723 C CA . ASP A 1 96 ? -14.264 -0.328 9.560 1.00 90.69 96 ASP A CA 1
ATOM 724 C C . ASP A 1 96 ? -13.685 1.024 10.025 1.00 90.69 96 ASP A C 1
ATOM 726 O O . ASP A 1 96 ? -14.422 1.984 10.262 1.00 90.69 96 ASP A O 1
ATOM 730 N N . ALA A 1 97 ? -12.366 1.116 10.225 1.00 91.94 97 ALA A N 1
ATOM 731 C CA . ALA A 1 97 ? -11.717 2.335 10.688 1.00 91.94 97 ALA A CA 1
ATOM 732 C C . ALA A 1 97 ? -11.700 3.420 9.604 1.00 91.94 97 ALA A C 1
ATOM 734 O O . ALA A 1 97 ? -11.367 3.166 8.446 1.00 91.94 97 ALA A O 1
ATOM 735 N N . SER A 1 98 ? -11.992 4.667 9.985 1.00 93.19 98 SER A N 1
ATOM 736 C CA . SER A 1 98 ? -11.969 5.774 9.031 1.00 93.19 98 SER A CA 1
ATOM 737 C C . SER A 1 98 ? -10.539 6.221 8.746 1.00 93.19 98 SER A C 1
ATOM 739 O O . SER A 1 98 ? -9.850 6.763 9.613 1.00 93.19 98 SER A O 1
ATOM 741 N N . VAL A 1 99 ? -10.123 6.047 7.491 1.00 93.75 99 VAL A N 1
ATOM 742 C CA . VAL A 1 99 ? -8.830 6.499 6.946 1.00 93.75 99 VAL A CA 1
ATOM 743 C C . VAL A 1 99 ? -8.969 7.703 6.004 1.00 93.75 99 VAL A C 1
ATOM 745 O O . VAL A 1 99 ? -8.018 8.076 5.325 1.00 93.75 99 VAL A O 1
ATOM 748 N N . GLN A 1 100 ? -10.133 8.359 5.969 1.00 93.44 100 GLN A N 1
ATOM 749 C CA . GLN A 1 100 ? -10.405 9.464 5.035 1.00 93.44 100 GLN A CA 1
ATOM 750 C C . GLN A 1 100 ? -9.411 10.630 5.162 1.00 93.44 100 GLN A C 1
ATOM 752 O O . GLN A 1 100 ? -9.038 11.224 4.155 1.00 93.44 100 GLN A O 1
ATOM 757 N N . GLY A 1 101 ? -8.926 10.918 6.375 1.00 94.44 101 GLY A N 1
ATOM 758 C CA . GLY A 1 101 ? -7.957 11.994 6.606 1.00 94.44 101 GLY A CA 1
ATOM 759 C C . GLY A 1 101 ? -6.564 11.729 6.023 1.00 94.44 101 GLY A C 1
ATOM 760 O O . GLY A 1 101 ? -5.887 12.669 5.620 1.00 94.44 101 GLY A O 1
ATOM 761 N N . ILE A 1 102 ? -6.132 10.465 5.929 1.00 96.62 102 ILE A N 1
ATOM 762 C CA . ILE A 1 102 ? -4.769 10.138 5.477 1.00 96.62 102 ILE A CA 1
ATOM 763 C C . ILE A 1 102 ? -4.671 9.936 3.963 1.00 96.62 102 ILE A C 1
ATOM 765 O O . ILE A 1 102 ? -3.607 10.149 3.387 1.00 96.62 102 ILE A O 1
ATOM 769 N N . ILE A 1 103 ? -5.770 9.566 3.298 1.00 97.31 103 ILE A N 1
ATOM 770 C CA . ILE A 1 103 ? -5.786 9.281 1.855 1.00 97.31 103 ILE A CA 1
ATOM 771 C C . ILE A 1 103 ? -5.261 10.466 1.020 1.00 97.31 103 ILE A C 1
ATOM 773 O O . ILE A 1 103 ? -4.400 10.229 0.171 1.00 97.31 103 ILE A O 1
ATOM 777 N N . PRO A 1 104 ? -5.686 11.729 1.242 1.00 96.44 104 PRO A N 1
ATOM 778 C CA . PRO A 1 104 ? -5.162 12.871 0.487 1.00 96.44 104 PRO A CA 1
ATOM 779 C C . PRO A 1 104 ? -3.665 13.116 0.715 1.00 96.44 104 PRO A C 1
ATOM 781 O O . PRO A 1 104 ? -2.950 13.503 -0.213 1.00 96.44 104 PRO A O 1
ATOM 784 N N . LEU A 1 105 ? -3.173 12.859 1.932 1.00 97.06 105 LEU A N 1
ATOM 785 C CA . LEU A 1 105 ? -1.756 13.001 2.267 1.00 97.06 105 LEU A CA 1
ATOM 786 C C . LEU A 1 105 ? -0.921 11.936 1.552 1.00 97.06 105 LEU A C 1
ATOM 788 O O . LEU A 1 105 ? 0.065 12.263 0.896 1.00 97.06 105 LEU A O 1
ATOM 792 N N . LEU A 1 106 ? -1.360 10.675 1.599 1.00 97.25 106 LEU A N 1
ATOM 793 C CA . LEU A 1 106 ? -0.720 9.591 0.854 1.00 97.25 106 LEU A CA 1
ATOM 794 C C . LEU A 1 106 ? -0.758 9.861 -0.646 1.00 97.25 106 LEU A C 1
ATOM 796 O O . LEU A 1 106 ? 0.256 9.683 -1.310 1.00 97.25 106 LEU A O 1
ATOM 800 N N . HIS A 1 107 ? -1.895 10.331 -1.171 1.00 95.69 107 HIS A N 1
ATOM 801 C CA . HIS A 1 107 ? -2.027 10.708 -2.575 1.00 95.69 107 HIS A CA 1
ATOM 802 C C . HIS A 1 107 ? -0.980 11.756 -2.967 1.00 95.69 107 HIS A C 1
ATOM 804 O O . HIS A 1 107 ? -0.260 11.550 -3.935 1.00 95.69 107 HIS A O 1
ATOM 810 N N . THR A 1 108 ? -0.830 12.812 -2.163 1.00 93.94 108 THR A N 1
ATOM 811 C CA . THR A 1 108 ? 0.180 13.861 -2.376 1.00 93.94 108 THR A CA 1
ATOM 812 C C . THR A 1 108 ? 1.592 13.281 -2.456 1.00 93.94 108 THR A C 1
ATOM 814 O O . THR A 1 108 ? 2.351 13.635 -3.358 1.00 93.94 108 THR A O 1
ATOM 817 N N . VAL A 1 109 ? 1.942 12.364 -1.547 1.00 94.75 109 VAL A N 1
ATOM 818 C CA . VAL A 1 109 ? 3.259 11.713 -1.541 1.00 94.75 109 VAL A CA 1
ATOM 819 C C . VAL A 1 109 ? 3.447 10.851 -2.789 1.00 94.75 109 VAL A C 1
ATOM 821 O O . VAL A 1 109 ? 4.437 11.031 -3.496 1.00 94.75 109 VAL A O 1
ATOM 824 N N . ILE A 1 110 ? 2.509 9.953 -3.107 1.00 94.88 110 ILE A N 1
ATOM 825 C CA . ILE A 1 110 ? 2.675 8.994 -4.212 1.00 94.88 110 ILE A CA 1
ATOM 826 C C . ILE A 1 110 ? 2.622 9.650 -5.599 1.00 94.88 110 ILE A C 1
ATOM 828 O O . ILE A 1 110 ? 3.243 9.146 -6.526 1.00 94.88 110 ILE A O 1
ATOM 832 N N . THR A 1 111 ? 1.934 10.786 -5.762 1.00 92.25 111 THR A N 1
ATOM 833 C CA . THR A 1 111 ? 1.889 11.511 -7.047 1.00 92.25 111 THR A CA 1
ATOM 834 C C . THR A 1 111 ? 2.981 12.564 -7.194 1.00 92.25 111 THR A C 1
ATOM 836 O O . THR A 1 111 ? 3.099 13.176 -8.254 1.00 92.25 111 THR A O 1
ATOM 839 N N . SER A 1 112 ? 3.776 12.808 -6.152 1.00 87.56 112 SER A N 1
ATOM 840 C CA . SER A 1 112 ? 4.823 13.836 -6.178 1.00 87.56 112 SER A CA 1
ATOM 841 C C . SER A 1 112 ? 5.928 13.568 -7.198 1.00 87.56 112 SER A C 1
ATOM 843 O O . SER A 1 112 ? 6.483 14.513 -7.747 1.00 87.56 112 SER A O 1
ATOM 845 N N . GLY A 1 113 ? 6.205 12.293 -7.484 1.00 69.69 113 GLY A N 1
ATOM 846 C CA . GLY A 1 113 ? 7.228 11.875 -8.437 1.00 69.69 113 GLY A CA 1
ATOM 847 C C . GLY A 1 113 ? 6.758 11.816 -9.889 1.00 69.69 113 GLY A C 1
ATOM 848 O O . GLY A 1 113 ? 7.502 11.281 -10.709 1.00 69.69 113 GLY A O 1
ATOM 849 N N . ASN A 1 114 ? 5.539 12.268 -10.219 1.00 65.38 114 ASN A N 1
ATOM 850 C CA . ASN A 1 114 ? 5.014 12.216 -11.585 1.00 65.38 114 ASN A CA 1
ATOM 851 C C . ASN A 1 114 ? 5.441 13.465 -12.394 1.00 65.38 114 ASN A C 1
ATOM 853 O O . ASN A 1 114 ? 5.027 14.573 -12.043 1.00 65.38 114 ASN A O 1
ATOM 857 N N . PRO A 1 115 ? 6.229 13.312 -13.477 1.00 52.12 115 PRO A N 1
ATOM 858 C CA . PRO A 1 115 ? 6.728 14.414 -14.299 1.00 52.12 115 PRO A CA 1
ATOM 859 C C . PRO A 1 115 ? 5.717 14.915 -15.346 1.00 52.12 115 PRO A C 1
ATOM 861 O O . PRO A 1 115 ? 6.137 15.417 -16.387 1.00 52.12 115 PRO A O 1
ATOM 864 N N . GLU A 1 116 ? 4.402 14.782 -15.127 1.00 51.59 116 GLU A N 1
ATOM 865 C CA . GLU A 1 116 ? 3.421 15.367 -16.053 1.00 51.59 116 GLU A CA 1
ATOM 866 C C . GLU A 1 116 ? 3.757 16.848 -16.313 1.00 51.59 116 GLU A C 1
ATOM 868 O O . GLU A 1 116 ? 4.056 17.582 -15.358 1.00 51.59 116 GLU A O 1
ATOM 873 N N . PRO A 1 117 ? 3.731 17.301 -17.582 1.00 40.28 117 PRO A N 1
ATOM 874 C CA . PRO A 1 117 ? 4.090 18.660 -17.940 1.00 40.28 117 PRO A CA 1
ATOM 875 C C . PRO A 1 117 ? 3.043 19.606 -17.358 1.00 40.28 117 PRO A C 1
ATOM 877 O O . PRO A 1 117 ? 1.988 19.857 -17.938 1.00 40.28 117 PRO A O 1
ATOM 880 N N . ARG A 1 118 ? 3.330 20.141 -16.173 1.00 46.09 118 ARG A N 1
ATOM 881 C CA . ARG A 1 118 ? 2.575 21.267 -15.634 1.00 46.09 118 ARG A CA 1
ATOM 882 C C . ARG A 1 118 ? 2.776 22.447 -16.591 1.00 46.09 118 ARG A C 1
ATOM 884 O O . ARG A 1 118 ? 3.920 22.690 -16.984 1.00 46.09 118 ARG A O 1
ATOM 891 N N . PRO A 1 119 ? 1.718 23.194 -16.958 1.00 34.28 119 PRO A N 1
ATOM 892 C CA . PRO A 1 119 ? 1.858 24.409 -17.748 1.00 34.28 119 PRO A CA 1
ATOM 893 C C . PRO A 1 119 ? 2.922 25.316 -17.127 1.00 34.28 119 PRO A C 1
ATOM 895 O O . PRO A 1 119 ? 2.917 25.570 -15.920 1.00 34.28 119 PRO A O 1
ATOM 898 N N . THR A 1 120 ? 3.845 25.772 -17.966 1.00 39.41 120 THR A N 1
ATOM 899 C CA . THR A 1 120 ? 5.162 26.361 -17.676 1.00 39.41 120 THR A CA 1
ATOM 900 C C . THR A 1 120 ? 5.153 27.705 -16.925 1.00 39.41 120 THR A C 1
ATOM 902 O O . THR A 1 120 ? 6.123 28.450 -16.991 1.00 39.41 120 THR A O 1
ATOM 905 N N . MET A 1 121 ? 4.093 28.044 -16.186 1.00 36.53 121 MET A N 1
ATOM 906 C CA . MET A 1 121 ? 3.951 29.330 -15.484 1.00 36.53 121 MET A CA 1
ATOM 907 C C . MET A 1 121 ? 3.902 29.239 -13.953 1.00 36.53 121 MET A C 1
ATOM 909 O O . MET A 1 121 ? 3.774 30.264 -13.292 1.00 36.53 121 MET A O 1
ATOM 913 N N . LEU A 1 122 ? 4.063 28.050 -13.363 1.00 39.75 122 LEU A N 1
ATOM 914 C CA . LEU A 1 122 ? 4.194 27.888 -11.910 1.00 39.75 122 LEU A CA 1
ATOM 915 C C . LEU A 1 122 ? 5.412 27.022 -11.577 1.00 39.75 122 LEU A C 1
ATOM 917 O O . LEU A 1 122 ? 5.289 25.918 -11.047 1.00 39.75 122 LEU A O 1
ATOM 921 N N . ALA A 1 123 ? 6.605 27.541 -11.874 1.00 38.81 123 ALA A N 1
ATOM 922 C CA . ALA A 1 123 ? 7.873 27.020 -11.366 1.00 38.81 123 ALA A CA 1
ATOM 923 C C . ALA A 1 123 ? 8.019 27.313 -9.856 1.00 38.81 123 ALA A C 1
ATOM 925 O O . ALA A 1 123 ? 8.950 27.970 -9.408 1.00 38.81 123 ALA A O 1
ATOM 926 N N . GLY A 1 124 ? 7.063 26.841 -9.056 1.00 42.88 124 GLY A N 1
ATOM 927 C CA . GLY A 1 124 ? 7.279 26.560 -7.645 1.00 42.88 124 GLY A CA 1
ATOM 928 C C . GLY A 1 124 ? 7.646 25.089 -7.554 1.00 42.88 124 GLY A C 1
ATOM 929 O O . GLY A 1 124 ? 6.760 24.248 -7.699 1.00 42.88 124 GLY A O 1
ATOM 930 N N . GLY A 1 125 ? 8.937 24.784 -7.392 1.00 53.03 125 GLY A N 1
ATOM 931 C CA . GLY A 1 125 ? 9.460 23.416 -7.368 1.00 53.03 125 GLY A CA 1
ATOM 932 C C . GLY A 1 125 ? 8.637 22.520 -6.445 1.00 53.03 125 GLY A C 1
ATOM 933 O O . GLY A 1 125 ? 8.673 22.670 -5.223 1.00 53.03 125 GLY A O 1
ATOM 934 N N . ALA A 1 126 ? 7.846 21.618 -7.026 1.00 62.94 126 ALA A N 1
ATOM 935 C CA . ALA A 1 126 ? 7.174 20.600 -6.238 1.00 62.94 126 ALA A CA 1
ATOM 936 C C . ALA A 1 126 ? 8.222 19.619 -5.726 1.00 62.94 126 ALA A C 1
ATOM 938 O O . ALA A 1 126 ? 9.050 19.133 -6.489 1.00 62.94 126 ALA A O 1
ATOM 939 N N . VAL A 1 127 ? 8.177 19.355 -4.424 1.00 75.50 127 VAL A N 1
ATOM 940 C CA . VAL A 1 127 ? 9.028 18.360 -3.774 1.00 75.50 127 VAL A CA 1
ATOM 941 C C . VAL A 1 127 ? 8.728 16.995 -4.378 1.00 75.50 127 VAL A C 1
ATOM 943 O O . VAL A 1 127 ? 7.578 16.562 -4.340 1.00 75.50 127 VAL A O 1
ATOM 946 N N . SER A 1 128 ? 9.756 16.312 -4.878 1.00 85.81 128 SER A N 1
ATOM 947 C CA . SER A 1 128 ? 9.654 14.925 -5.322 1.00 85.81 128 SER A CA 1
ATOM 948 C C . SER A 1 128 ? 9.982 13.991 -4.152 1.00 85.81 128 SER A C 1
ATOM 950 O O . SER A 1 128 ? 11.140 13.849 -3.757 1.00 85.81 128 SER A O 1
ATOM 952 N N . PHE A 1 129 ? 8.971 13.367 -3.535 1.00 87.00 129 PHE A N 1
ATOM 953 C CA . PHE A 1 129 ? 9.193 12.537 -2.339 1.00 87.00 129 PHE A CA 1
ATOM 954 C C . PHE A 1 129 ? 9.949 11.239 -2.644 1.00 87.00 129 PHE A C 1
ATOM 956 O O . PHE A 1 129 ? 10.581 10.692 -1.745 1.00 87.00 129 PHE A O 1
ATOM 9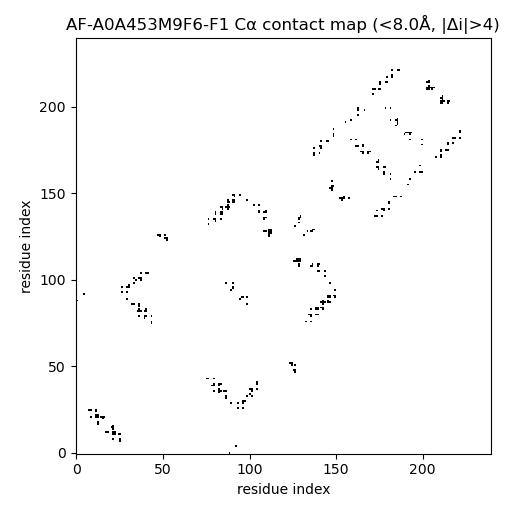63 N N . ASN A 1 130 ? 9.935 10.759 -3.890 1.00 88.19 130 ASN A N 1
ATOM 964 C CA . ASN A 1 130 ? 10.755 9.616 -4.303 1.00 88.19 130 ASN A CA 1
ATOM 965 C C . ASN A 1 130 ? 12.270 9.897 -4.211 1.00 88.19 130 ASN A C 1
ATOM 967 O O . ASN A 1 130 ? 13.033 8.948 -4.072 1.00 88.19 130 ASN A O 1
ATOM 971 N N . GLU A 1 131 ? 12.689 11.165 -4.266 1.00 86.81 131 GLU A N 1
ATOM 972 C CA . GLU A 1 131 ? 14.082 11.613 -4.157 1.00 86.81 131 GLU A CA 1
ATOM 973 C C . GLU A 1 131 ? 14.404 12.066 -2.731 1.00 86.81 131 GLU A C 1
ATOM 975 O O . GLU A 1 131 ? 15.402 11.649 -2.149 1.00 86.81 131 GLU A O 1
ATOM 980 N N . VAL A 1 132 ? 13.536 12.902 -2.150 1.00 87.88 132 VAL A N 1
ATOM 981 C CA . VAL A 1 132 ? 13.781 13.544 -0.847 1.00 87.88 132 VAL A CA 1
ATOM 982 C C . VAL A 1 132 ? 13.517 12.598 0.328 1.00 87.88 132 VAL A C 1
ATOM 984 O O . VAL A 1 132 ? 14.190 12.678 1.354 1.00 87.88 132 VAL A O 1
ATOM 987 N N . ALA A 1 133 ? 12.549 11.687 0.192 1.00 91.31 133 ALA A N 1
ATOM 988 C CA . ALA A 1 133 ? 12.179 10.736 1.237 1.00 91.31 133 ALA A CA 1
ATOM 989 C C . ALA A 1 133 ? 11.770 9.365 0.654 1.00 91.31 133 ALA A C 1
ATOM 991 O O . ALA A 1 133 ? 10.617 8.946 0.822 1.00 91.31 133 ALA A O 1
ATOM 992 N N . PRO A 1 134 ? 12.694 8.622 0.003 1.00 92.56 134 PRO A N 1
ATOM 993 C CA . PRO A 1 134 ? 12.364 7.380 -0.702 1.00 92.56 134 PRO A CA 1
ATOM 994 C C . PRO A 1 134 ? 11.651 6.349 0.185 1.00 92.56 134 PRO A C 1
ATOM 996 O O . PRO A 1 134 ? 10.708 5.694 -0.253 1.00 92.56 134 PRO A O 1
ATOM 999 N N . SER A 1 135 ? 12.044 6.240 1.459 1.00 95.00 135 SER A N 1
ATOM 1000 C CA . SER A 1 135 ? 11.410 5.335 2.427 1.00 95.00 135 SER A CA 1
ATOM 1001 C C . SER A 1 135 ? 9.944 5.687 2.686 1.00 95.00 135 SER A C 1
ATOM 1003 O O . SER A 1 135 ? 9.098 4.796 2.728 1.00 95.00 135 SER A O 1
ATOM 1005 N N . LEU A 1 136 ? 9.623 6.980 2.819 1.00 95.81 136 LEU A N 1
ATOM 1006 C CA . LEU A 1 136 ? 8.244 7.438 2.997 1.00 95.81 136 LEU A CA 1
ATOM 1007 C C . LEU A 1 136 ? 7.432 7.242 1.721 1.00 95.81 136 LEU A C 1
ATOM 1009 O O . LEU A 1 136 ? 6.278 6.823 1.794 1.00 95.81 136 LEU A O 1
ATOM 1013 N N . TYR A 1 137 ? 8.034 7.502 0.562 1.00 96.06 137 TYR A N 1
ATOM 1014 C CA . TYR A 1 137 ? 7.406 7.275 -0.733 1.00 96.06 137 TYR A CA 1
ATOM 1015 C C . TYR A 1 137 ? 7.020 5.800 -0.916 1.00 96.06 137 TYR A C 1
ATOM 1017 O O . TYR A 1 137 ? 5.854 5.488 -1.161 1.00 96.06 137 TYR A O 1
ATOM 1025 N N . ILE A 1 138 ? 7.968 4.885 -0.688 1.00 96.81 138 ILE A N 1
ATOM 1026 C CA . ILE A 1 138 ? 7.744 3.434 -0.762 1.00 96.81 138 ILE A CA 1
ATOM 1027 C C . ILE A 1 138 ? 6.679 2.987 0.245 1.00 96.81 138 ILE A C 1
ATOM 1029 O O . ILE A 1 138 ? 5.763 2.244 -0.111 1.00 96.81 138 ILE A O 1
ATOM 1033 N N . GLN A 1 139 ? 6.766 3.455 1.493 1.00 97.81 139 GLN A N 1
ATOM 1034 C CA . GLN A 1 139 ? 5.808 3.088 2.534 1.00 97.81 139 GLN A CA 1
ATOM 1035 C C . GLN A 1 139 ? 4.402 3.647 2.260 1.00 97.81 139 GLN A C 1
ATOM 1037 O O . GLN A 1 139 ? 3.411 3.013 2.618 1.00 97.81 139 GLN A O 1
ATOM 1042 N N . SER A 1 140 ? 4.292 4.798 1.593 1.00 98.06 140 SER A N 1
ATOM 1043 C CA . SER A 1 140 ? 3.004 5.386 1.209 1.00 98.06 140 SER A CA 1
ATOM 1044 C C . SER A 1 140 ? 2.295 4.563 0.138 1.00 98.06 140 SER A C 1
ATOM 1046 O O . SER A 1 140 ? 1.085 4.364 0.237 1.00 98.06 140 SER A O 1
ATOM 1048 N N . TRP A 1 141 ? 3.037 4.022 -0.834 1.00 98.12 141 TRP A N 1
ATOM 1049 C CA . TRP A 1 141 ? 2.499 3.074 -1.813 1.00 98.12 141 TRP A CA 1
ATOM 1050 C C . TRP A 1 141 ? 2.011 1.777 -1.155 1.00 98.12 141 TRP A C 1
ATOM 1052 O O . TRP A 1 141 ? 0.887 1.349 -1.418 1.00 98.12 141 TRP A O 1
ATOM 1062 N N . ASP A 1 142 ? 2.805 1.191 -0.252 1.00 97.94 142 ASP A N 1
ATOM 1063 C CA . ASP A 1 142 ? 2.415 -0.007 0.513 1.00 97.94 142 ASP A CA 1
ATOM 1064 C C . ASP A 1 142 ? 1.144 0.235 1.350 1.00 97.94 142 ASP A C 1
ATOM 1066 O O . ASP A 1 142 ? 0.196 -0.550 1.309 1.00 97.94 142 ASP A O 1
ATOM 1070 N N . THR A 1 143 ? 1.067 1.361 2.062 1.00 98.44 143 THR A N 1
ATOM 1071 C CA . THR A 1 143 ? -0.121 1.700 2.857 1.00 98.44 143 THR A CA 1
ATOM 1072 C C . THR A 1 143 ? -1.340 1.990 1.983 1.00 98.44 143 THR A C 1
ATOM 1074 O O . THR A 1 143 ? -2.434 1.524 2.304 1.00 98.44 143 THR A O 1
ATOM 1077 N N . MET A 1 144 ? -1.179 2.697 0.859 1.00 98.50 144 MET A N 1
ATOM 1078 C CA . MET A 1 144 ? -2.269 2.915 -0.098 1.00 98.50 144 MET A CA 1
ATOM 1079 C C . MET A 1 144 ? -2.800 1.583 -0.644 1.00 98.50 144 MET A C 1
ATOM 1081 O O . MET A 1 144 ? -4.013 1.424 -0.785 1.00 98.50 144 MET A O 1
ATOM 1085 N N . ALA A 1 145 ? -1.922 0.603 -0.888 1.00 98.38 145 ALA A N 1
ATOM 1086 C CA . ALA A 1 145 ? -2.335 -0.713 -1.363 1.00 98.38 145 ALA A CA 1
ATOM 1087 C C . ALA A 1 145 ? -3.230 -1.421 -0.344 1.00 98.38 145 ALA A C 1
ATOM 1089 O O . ALA A 1 145 ? -4.304 -1.913 -0.686 1.00 98.38 145 ALA A O 1
ATOM 1090 N N . LYS A 1 146 ? -2.835 -1.390 0.932 1.00 98.00 146 LYS A N 1
ATOM 1091 C CA . LYS A 1 146 ? -3.601 -1.977 2.040 1.00 98.00 146 LYS A CA 1
ATOM 1092 C C . LYS A 1 146 ? -4.966 -1.317 2.232 1.00 98.00 146 LYS A C 1
ATOM 1094 O O . LYS A 1 146 ? -5.937 -2.011 2.509 1.00 98.00 146 LYS A O 1
ATOM 1099 N N . ILE A 1 147 ? -5.061 -0.001 2.033 1.00 97.94 147 ILE A N 1
ATOM 1100 C CA . ILE A 1 147 ? -6.346 0.715 2.037 1.00 97.94 147 ILE A CA 1
ATOM 1101 C C . ILE A 1 147 ? -7.219 0.262 0.855 1.00 97.94 147 ILE A C 1
ATOM 1103 O O . ILE A 1 147 ? -8.392 -0.054 1.036 1.00 97.94 147 ILE A O 1
ATOM 1107 N N . CYS A 1 148 ? -6.649 0.149 -0.348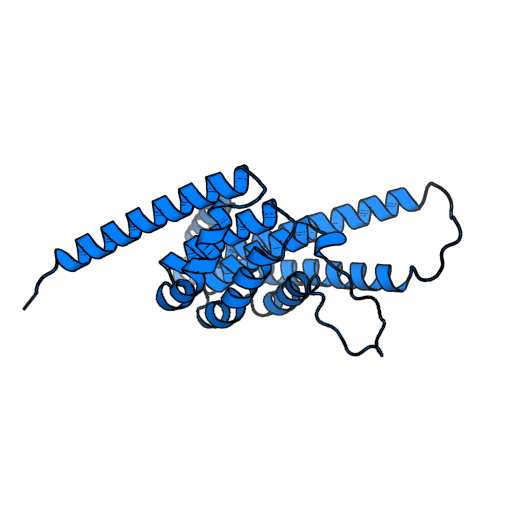 1.00 97.81 148 CYS A N 1
ATOM 1108 C CA . CYS A 1 148 ? -7.371 -0.356 -1.522 1.00 97.81 148 CYS A CA 1
ATOM 1109 C C . CYS A 1 148 ? -7.841 -1.808 -1.342 1.00 97.81 148 CYS A C 1
ATOM 1111 O O . CYS A 1 148 ? -8.867 -2.200 -1.890 1.00 97.81 148 CYS A O 1
ATOM 1113 N N . LEU A 1 149 ? -7.126 -2.618 -0.559 1.00 96.69 149 LEU A N 1
ATOM 1114 C CA . LEU A 1 149 ? -7.549 -3.978 -0.234 1.00 96.69 149 LEU A CA 1
ATOM 1115 C C . LEU A 1 149 ? -8.772 -4.041 0.676 1.00 96.69 149 LEU A C 1
ATOM 1117 O O . LEU A 1 149 ? -9.314 -5.129 0.796 1.00 96.69 149 LEU A O 1
ATOM 1121 N N . VAL A 1 150 ? -9.212 -2.951 1.308 1.00 95.62 150 VAL A N 1
ATOM 1122 C CA . VAL A 1 150 ? -10.444 -2.934 2.119 1.00 95.62 150 VAL A CA 1
ATOM 1123 C C . VAL A 1 150 ? -11.552 -2.058 1.530 1.00 95.62 150 VAL A C 1
ATOM 1125 O O . VAL A 1 150 ? -12.709 -2.248 1.893 1.00 95.62 150 VAL A O 1
ATOM 1128 N N . ASP A 1 151 ? -11.225 -1.147 0.608 1.00 95.12 151 ASP A N 1
ATOM 1129 C CA . ASP A 1 151 ? -12.167 -0.218 -0.025 1.00 95.12 151 ASP A CA 1
ATOM 1130 C C . ASP A 1 151 ? -12.181 -0.383 -1.555 1.00 95.12 151 ASP A C 1
ATOM 1132 O O . ASP A 1 151 ? -11.275 0.057 -2.273 1.00 95.12 151 ASP A O 1
ATOM 1136 N N . ASP A 1 152 ? -13.262 -0.977 -2.063 1.00 94.31 152 ASP A N 1
ATOM 1137 C CA . ASP A 1 152 ? -13.445 -1.276 -3.485 1.00 94.31 152 ASP A CA 1
ATOM 1138 C C . ASP A 1 152 ? -13.506 -0.011 -4.368 1.00 94.31 152 ASP A C 1
ATOM 1140 O O . ASP A 1 152 ? -13.151 -0.052 -5.552 1.00 94.31 152 ASP A O 1
ATOM 1144 N N . LYS A 1 153 ? -13.966 1.130 -3.831 1.00 95.00 153 LYS A N 1
ATOM 1145 C CA . LYS A 1 153 ? -14.032 2.392 -4.588 1.00 95.00 153 LYS A CA 1
ATOM 1146 C C . LYS A 1 153 ? -12.633 2.961 -4.777 1.00 95.00 153 LYS A C 1
ATOM 1148 O O . LYS A 1 153 ? -12.298 3.412 -5.874 1.00 95.00 153 LYS A O 1
ATOM 1153 N N . LEU A 1 154 ? -11.814 2.917 -3.727 1.00 96.12 154 LEU A N 1
ATOM 1154 C CA . LEU A 1 154 ? -10.418 3.337 -3.806 1.00 96.12 154 LEU A CA 1
ATOM 1155 C C . LEU A 1 154 ? -9.611 2.391 -4.695 1.00 96.12 154 LEU A C 1
ATOM 1157 O O . LEU A 1 154 ? -8.857 2.875 -5.536 1.00 96.12 154 LEU A O 1
ATOM 1161 N N . ALA A 1 155 ? -9.841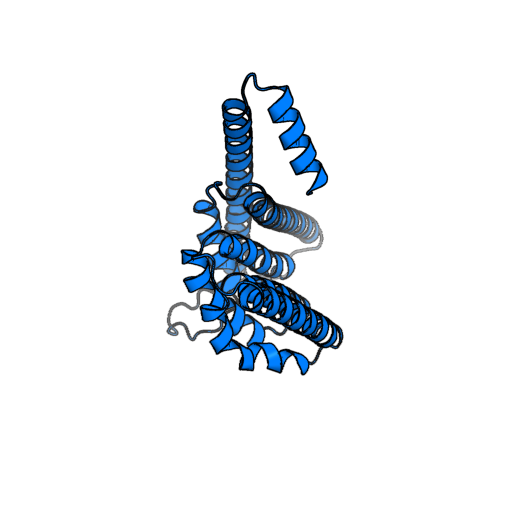 1.078 -4.622 1.00 96.81 155 ALA A N 1
ATOM 1162 C CA . ALA A 1 155 ? -9.187 0.112 -5.505 1.00 96.81 155 ALA A CA 1
ATOM 1163 C C . ALA A 1 155 ? -9.357 0.474 -6.989 1.00 96.81 155 ALA A C 1
ATOM 1165 O O . ALA A 1 155 ? -8.368 0.618 -7.710 1.00 96.81 155 ALA A O 1
ATOM 1166 N N . LYS A 1 156 ? -10.596 0.731 -7.432 1.00 95.94 156 LYS A N 1
ATOM 1167 C CA . LYS A 1 156 ? -10.895 1.137 -8.819 1.00 95.94 156 LYS A CA 1
ATOM 1168 C C . LYS A 1 156 ? -10.149 2.400 -9.251 1.00 95.94 156 LYS A C 1
ATOM 1170 O O . LYS A 1 156 ? -9.752 2.508 -10.407 1.00 95.94 156 LYS A O 1
ATOM 1175 N N . ARG A 1 157 ? -9.962 3.351 -8.334 1.00 96.00 157 ARG A N 1
ATOM 1176 C CA . ARG A 1 157 ? -9.295 4.628 -8.611 1.00 96.00 157 ARG A CA 1
ATOM 1177 C C . ARG A 1 157 ? -7.771 4.510 -8.629 1.00 96.00 157 ARG A C 1
ATOM 1179 O O . ARG A 1 157 ? -7.132 5.159 -9.451 1.00 96.00 157 ARG A O 1
ATOM 1186 N N . TYR A 1 158 ? -7.193 3.737 -7.713 1.00 97.19 158 TYR A N 1
ATOM 1187 C CA . TYR A 1 158 ? -5.750 3.739 -7.471 1.00 97.19 158 TYR A CA 1
ATOM 1188 C C . TYR A 1 158 ? -5.004 2.595 -8.162 1.00 97.19 158 TYR A C 1
ATOM 1190 O O . TYR A 1 158 ? -3.844 2.799 -8.503 1.00 97.19 158 TYR A O 1
ATOM 1198 N N . ILE A 1 159 ? -5.626 1.439 -8.444 1.00 97.69 159 ILE A N 1
ATOM 1199 C CA . ILE A 1 159 ? -4.968 0.324 -9.164 1.00 97.69 159 ILE A CA 1
ATOM 1200 C C . ILE A 1 159 ? -4.295 0.771 -10.476 1.00 97.69 159 ILE A C 1
ATOM 1202 O O . ILE A 1 159 ? -3.138 0.404 -10.688 1.00 97.69 159 ILE A O 1
ATOM 1206 N N . PRO A 1 160 ? -4.917 1.615 -11.326 1.00 96.38 160 PRO A N 1
ATOM 1207 C CA . PRO A 1 160 ? -4.243 2.121 -12.522 1.00 96.38 160 PRO A CA 1
ATOM 1208 C C . PRO A 1 160 ? -2.946 2.890 -12.218 1.00 96.38 160 PRO A C 1
ATOM 1210 O O . PRO A 1 160 ? -1.982 2.787 -12.975 1.00 96.38 160 PRO A O 1
ATOM 1213 N N . LEU A 1 161 ? -2.888 3.609 -11.089 1.00 96.69 161 LEU A N 1
ATOM 1214 C CA . LEU A 1 161 ? -1.690 4.333 -10.654 1.00 96.69 161 LEU A CA 1
ATOM 1215 C C . LEU A 1 161 ? -0.576 3.374 -10.214 1.00 96.69 161 LEU A C 1
ATOM 1217 O O . LEU A 1 161 ? 0.583 3.623 -10.528 1.00 96.69 161 LEU A O 1
ATOM 1221 N N . PHE A 1 162 ? -0.910 2.262 -9.546 1.00 97.88 162 PHE A N 1
ATOM 1222 C CA . PHE A 1 162 ? 0.071 1.216 -9.221 1.00 97.88 162 PHE A CA 1
ATOM 1223 C C . PHE A 1 162 ? 0.707 0.646 -10.488 1.00 97.88 162 PHE A C 1
ATOM 1225 O O . PHE A 1 162 ? 1.925 0.522 -10.568 1.00 97.88 162 PHE A O 1
ATOM 1232 N N . VAL A 1 163 ? -0.107 0.343 -11.500 1.00 96.69 163 VAL A N 1
ATOM 1233 C CA . VAL A 1 163 ? 0.377 -0.176 -12.785 1.00 96.69 163 VAL A CA 1
ATOM 1234 C C . VAL A 1 163 ? 1.287 0.835 -13.485 1.00 96.69 163 VAL A C 1
ATOM 1236 O O . VAL A 1 163 ? 2.330 0.454 -14.009 1.00 96.69 163 VAL A O 1
ATOM 1239 N N . GLN A 1 164 ? 0.924 2.118 -13.472 1.00 95.31 164 GLN A N 1
ATOM 1240 C CA . GLN A 1 164 ? 1.750 3.181 -14.044 1.00 95.31 164 GLN A CA 1
ATOM 1241 C C . GLN A 1 164 ? 3.101 3.308 -13.325 1.00 95.31 164 GLN A C 1
ATOM 1243 O O . GLN A 1 164 ? 4.143 3.399 -13.974 1.00 95.31 164 GLN A O 1
ATOM 1248 N N . GLU A 1 165 ? 3.101 3.302 -11.992 1.00 95.50 165 GLU A N 1
ATOM 1249 C CA . GLU A 1 165 ? 4.334 3.438 -11.215 1.00 95.50 165 GLU A CA 1
ATOM 1250 C C . GLU A 1 165 ? 5.229 2.196 -11.329 1.00 95.50 165 GLU A C 1
ATOM 1252 O O . GLU A 1 165 ? 6.452 2.324 -11.364 1.00 95.50 165 GLU A O 1
ATOM 1257 N N . LEU A 1 166 ? 4.642 1.004 -11.474 1.00 96.31 166 LEU A N 1
ATOM 1258 C CA . LEU A 1 166 ? 5.373 -0.235 -11.743 1.00 96.31 166 LEU A CA 1
ATOM 1259 C C . LEU A 1 166 ? 6.205 -0.157 -13.030 1.00 96.31 166 LEU A C 1
ATOM 1261 O O . LEU A 1 166 ? 7.332 -0.646 -13.057 1.00 96.31 166 LEU A O 1
ATOM 1265 N N . GLU A 1 167 ? 5.653 0.447 -14.084 1.00 94.12 167 GLU A N 1
ATOM 1266 C CA . GLU A 1 167 ? 6.331 0.589 -15.378 1.00 94.12 167 GLU A CA 1
ATOM 1267 C C . GLU A 1 167 ? 7.400 1.692 -15.369 1.00 94.12 167 GLU A C 1
ATOM 1269 O O . GLU A 1 167 ? 8.368 1.602 -16.122 1.00 94.12 167 GLU A O 1
ATOM 1274 N N . ARG A 1 168 ? 7.229 2.729 -14.540 1.00 92.25 168 ARG A N 1
ATOM 1275 C CA . ARG A 1 168 ? 8.049 3.951 -14.582 1.00 92.25 168 ARG A CA 1
ATOM 1276 C C . ARG A 1 168 ? 9.132 4.027 -13.506 1.00 92.25 168 ARG A C 1
ATOM 1278 O O . ARG A 1 168 ? 10.115 4.731 -13.696 1.00 92.25 168 ARG A O 1
ATOM 1285 N N . SER A 1 169 ? 8.940 3.391 -12.353 1.00 92.75 169 SER A N 1
ATOM 1286 C CA . SER A 1 169 ? 9.822 3.601 -11.204 1.00 92.75 169 SER A CA 1
ATOM 1287 C C . SER A 1 169 ? 11.196 2.964 -11.395 1.00 92.75 169 SER A C 1
ATOM 1289 O O . SER A 1 169 ? 11.300 1.766 -11.651 1.00 92.75 169 SER A O 1
ATOM 1291 N N . ASP A 1 170 ? 12.264 3.714 -11.126 1.00 91.75 170 ASP A N 1
ATOM 1292 C CA . ASP A 1 170 ? 13.633 3.182 -11.106 1.00 91.75 170 ASP A CA 1
ATOM 1293 C C . ASP A 1 170 ? 13.965 2.419 -9.809 1.00 91.75 170 ASP A C 1
ATOM 1295 O O . ASP A 1 170 ? 14.908 1.623 -9.760 1.00 91.75 170 ASP A O 1
ATOM 1299 N N . LEU A 1 171 ? 13.143 2.568 -8.765 1.00 94.31 171 LEU A N 1
ATOM 1300 C CA . LEU A 1 171 ? 13.358 1.944 -7.461 1.00 94.31 171 LEU A CA 1
ATOM 1301 C C . LEU A 1 171 ? 12.926 0.471 -7.475 1.00 94.31 171 LEU A C 1
ATOM 1303 O O . LEU A 1 171 ? 11.740 0.154 -7.368 1.00 94.31 171 LEU A O 1
ATOM 1307 N N . ALA A 1 172 ? 13.895 -0.449 -7.517 1.00 96.62 172 ALA A N 1
ATOM 1308 C CA . ALA A 1 172 ? 13.632 -1.894 -7.495 1.00 96.62 172 ALA A CA 1
ATOM 1309 C C . ALA A 1 172 ? 12.768 -2.327 -6.295 1.00 96.62 172 ALA A C 1
ATOM 1311 O O . ALA A 1 172 ? 11.836 -3.114 -6.453 1.00 96.62 172 ALA A O 1
ATOM 1312 N N . THR A 1 173 ? 13.021 -1.766 -5.108 1.00 96.69 173 THR A N 1
ATOM 1313 C CA . THR A 1 173 ? 12.217 -2.023 -3.902 1.00 96.69 173 THR A CA 1
ATOM 1314 C C . THR A 1 173 ? 10.760 -1.598 -4.081 1.00 96.69 173 THR A C 1
ATOM 1316 O O . THR A 1 173 ? 9.859 -2.314 -3.651 1.00 96.69 173 THR A O 1
ATOM 1319 N N . LEU A 1 174 ? 10.508 -0.465 -4.747 1.00 96.81 174 LEU A N 1
ATOM 1320 C CA . LEU A 1 174 ? 9.144 -0.011 -5.001 1.00 96.81 174 LEU A CA 1
ATOM 1321 C C . LEU A 1 174 ? 8.439 -0.926 -6.000 1.00 96.81 174 LEU A C 1
ATOM 1323 O O . LEU A 1 174 ? 7.341 -1.390 -5.709 1.00 96.81 174 LEU A O 1
ATOM 1327 N N . ARG A 1 175 ? 9.080 -1.240 -7.134 1.00 97.75 175 ARG A N 1
ATOM 1328 C CA . ARG A 1 175 ? 8.517 -2.166 -8.130 1.00 97.75 175 ARG A CA 1
ATOM 1329 C C . ARG A 1 175 ? 8.186 -3.520 -7.507 1.00 97.75 175 ARG A C 1
ATOM 1331 O O . ARG A 1 175 ? 7.103 -4.048 -7.733 1.00 97.75 175 ARG A O 1
ATOM 1338 N N . ASN A 1 176 ? 9.066 -4.040 -6.649 1.00 97.94 176 ASN A N 1
ATOM 1339 C CA . ASN A 1 176 ? 8.819 -5.269 -5.899 1.00 97.94 176 ASN A CA 1
ATOM 1340 C C . ASN A 1 176 ? 7.575 -5.175 -4.999 1.00 97.94 176 ASN A C 1
ATOM 1342 O O . ASN A 1 176 ? 6.730 -6.068 -5.015 1.00 97.94 176 ASN A O 1
ATOM 1346 N N . ASN A 1 177 ? 7.444 -4.090 -4.234 1.00 97.44 177 ASN A N 1
ATOM 1347 C CA . ASN A 1 177 ? 6.298 -3.884 -3.347 1.00 97.44 177 ASN A CA 1
ATOM 1348 C C . ASN A 1 177 ? 4.993 -3.705 -4.132 1.00 97.44 177 ASN A C 1
ATOM 1350 O O . ASN A 1 177 ? 3.970 -4.275 -3.758 1.00 97.44 177 ASN A O 1
ATOM 1354 N N . ILE A 1 178 ? 5.032 -2.976 -5.251 1.00 98.00 178 ILE A N 1
ATOM 1355 C CA . ILE A 1 178 ? 3.883 -2.841 -6.145 1.00 98.00 178 ILE A CA 1
ATOM 1356 C C . ILE A 1 178 ? 3.499 -4.204 -6.723 1.00 98.00 178 ILE A C 1
ATOM 1358 O O . ILE A 1 178 ? 2.320 -4.527 -6.741 1.00 98.00 178 ILE A O 1
ATOM 1362 N N . MET A 1 179 ? 4.453 -5.044 -7.130 1.00 97.75 179 MET A N 1
ATOM 1363 C CA . MET A 1 179 ? 4.144 -6.395 -7.613 1.00 97.75 179 MET A CA 1
ATOM 1364 C C . MET A 1 179 ? 3.441 -7.263 -6.569 1.00 97.75 179 MET A C 1
ATOM 1366 O O . MET A 1 179 ? 2.525 -8.006 -6.919 1.00 97.75 179 MET A O 1
ATOM 1370 N N . ILE A 1 180 ? 3.831 -7.153 -5.296 1.00 97.38 180 ILE A N 1
ATOM 1371 C CA . ILE A 1 180 ? 3.131 -7.822 -4.190 1.00 97.38 180 ILE A CA 1
ATOM 1372 C C . ILE A 1 180 ? 1.689 -7.306 -4.099 1.00 97.38 180 ILE A C 1
ATOM 1374 O O . ILE A 1 180 ? 0.758 -8.107 -4.119 1.00 97.38 180 ILE A O 1
ATOM 1378 N N . ALA A 1 181 ? 1.494 -5.983 -4.104 1.00 97.81 181 ALA A N 1
ATOM 1379 C CA . ALA A 1 181 ? 0.163 -5.379 -4.089 1.00 97.81 181 ALA A CA 1
ATOM 1380 C C . ALA A 1 181 ? -0.694 -5.805 -5.295 1.00 97.81 181 ALA A C 1
ATOM 1382 O O . ALA A 1 181 ? -1.862 -6.145 -5.132 1.00 97.81 181 ALA A O 1
ATOM 1383 N N . MET A 1 182 ? -0.120 -5.844 -6.502 1.00 97.69 182 MET A N 1
ATOM 1384 C CA . MET A 1 182 ? -0.808 -6.284 -7.719 1.00 97.69 182 MET A CA 1
ATOM 1385 C C . MET A 1 182 ? -1.251 -7.746 -7.631 1.00 97.69 182 MET A C 1
ATOM 1387 O O . MET A 1 182 ? -2.331 -8.077 -8.117 1.00 97.69 182 MET A O 1
ATOM 1391 N N . ALA A 1 183 ? -0.460 -8.614 -6.994 1.00 96.50 183 ALA A N 1
ATOM 1392 C CA . ALA A 1 183 ? -0.856 -9.996 -6.756 1.00 96.50 183 ALA A CA 1
ATOM 1393 C C . ALA A 1 183 ? -2.046 -10.086 -5.786 1.00 96.50 183 ALA A C 1
ATOM 1395 O O . ALA A 1 183 ? -3.025 -10.769 -6.087 1.00 96.50 183 ALA A O 1
ATOM 1396 N N . ASP A 1 184 ? -2.017 -9.341 -4.678 1.00 96.19 184 ASP A N 1
ATOM 1397 C CA . ASP A 1 184 ? -3.137 -9.293 -3.729 1.00 96.19 184 ASP A CA 1
ATOM 1398 C C . ASP A 1 184 ? -4.407 -8.715 -4.385 1.00 96.19 184 ASP A C 1
ATOM 1400 O O . ASP A 1 184 ? -5.510 -9.247 -4.218 1.00 96.19 184 ASP A O 1
ATOM 1404 N N . PHE A 1 185 ? -4.260 -7.671 -5.208 1.00 97.38 185 PHE A N 1
ATOM 1405 C CA . PHE A 1 185 ? -5.358 -7.120 -6.000 1.00 97.38 185 PHE A CA 1
ATOM 1406 C C . PHE A 1 185 ? -5.902 -8.118 -7.013 1.00 97.38 185 PHE A C 1
ATOM 1408 O O . PHE A 1 185 ? -7.108 -8.133 -7.226 1.00 97.38 185 PHE A O 1
ATOM 1415 N N . TYR A 1 186 ? -5.071 -8.959 -7.627 1.00 95.69 186 TYR A N 1
ATOM 1416 C CA . TYR A 1 186 ? -5.555 -9.957 -8.578 1.00 95.69 186 TYR A CA 1
ATOM 1417 C C . TYR A 1 186 ? -6.482 -10.972 -7.903 1.00 95.69 186 TYR A C 1
ATOM 1419 O O . TYR A 1 186 ? -7.497 -11.354 -8.482 1.00 95.69 186 TYR A O 1
ATOM 1427 N N . VAL A 1 187 ? -6.176 -11.376 -6.666 1.00 93.38 187 VAL A N 1
ATOM 1428 C CA . VAL A 1 187 ? -7.017 -12.308 -5.898 1.00 93.38 187 VAL A CA 1
ATOM 1429 C C . VAL A 1 187 ? -8.373 -11.687 -5.552 1.00 93.38 187 VAL A C 1
ATOM 1431 O O . VAL A 1 187 ? -9.392 -12.366 -5.647 1.00 93.38 187 VAL A O 1
ATOM 1434 N N . ARG A 1 188 ? -8.410 -10.405 -5.164 1.00 93.50 188 ARG A N 1
ATOM 1435 C CA . ARG A 1 188 ? -9.650 -9.736 -4.721 1.00 93.50 188 ARG A CA 1
ATOM 1436 C C . ARG A 1 188 ? -10.446 -9.076 -5.854 1.00 93.50 188 ARG A C 1
ATOM 1438 O O . ARG A 1 188 ? -11.671 -9.037 -5.809 1.00 93.50 188 ARG A O 1
ATOM 1445 N N . TYR A 1 189 ? -9.763 -8.557 -6.866 1.00 94.69 189 TYR A N 1
ATOM 1446 C CA . TYR A 1 189 ? -10.303 -7.712 -7.933 1.00 94.69 189 TYR A CA 1
ATOM 1447 C C . TYR A 1 189 ? -9.917 -8.240 -9.321 1.00 94.69 189 TYR A C 1
ATOM 1449 O O . TYR A 1 189 ? -9.580 -7.457 -10.209 1.00 94.69 189 TYR A O 1
ATOM 1457 N N . THR A 1 190 ? -9.969 -9.561 -9.526 1.00 93.00 190 THR A N 1
ATOM 1458 C CA . THR A 1 190 ? -9.496 -10.238 -10.750 1.00 93.00 190 THR A CA 1
ATOM 1459 C C . THR A 1 190 ? -9.938 -9.536 -12.032 1.00 93.00 190 THR A C 1
ATOM 1461 O O . THR A 1 190 ? -9.093 -9.161 -12.834 1.00 93.00 190 THR A O 1
ATOM 1464 N N . ALA A 1 191 ? -11.237 -9.259 -12.194 1.00 91.75 191 ALA A N 1
ATOM 1465 C CA . ALA A 1 191 ? -11.772 -8.623 -13.402 1.00 91.75 191 ALA A CA 1
ATOM 1466 C C . ALA A 1 191 ? -11.186 -7.226 -13.689 1.00 91.75 191 ALA A C 1
ATOM 1468 O O . ALA A 1 191 ? -11.115 -6.811 -14.841 1.00 91.75 191 ALA A O 1
ATOM 1469 N N . LEU A 1 192 ? -10.769 -6.495 -12.650 1.00 93.44 192 LEU A N 1
ATOM 1470 C CA . LEU A 1 192 ? -10.142 -5.181 -12.790 1.00 93.44 192 LEU A CA 1
ATOM 1471 C C . LEU A 1 192 ? -8.650 -5.291 -13.127 1.00 93.44 192 LEU A C 1
ATOM 1473 O O . LEU A 1 192 ? -8.122 -4.433 -13.825 1.00 93.44 192 LEU A O 1
ATOM 1477 N N . VAL A 1 193 ? -7.968 -6.317 -12.612 1.00 95.44 193 VAL A N 1
ATOM 1478 C CA . VAL A 1 193 ? -6.517 -6.481 -12.784 1.00 95.44 193 VAL A CA 1
ATOM 1479 C C . VAL A 1 193 ? -6.163 -7.259 -14.054 1.00 95.44 193 VAL A C 1
ATOM 1481 O O . VAL A 1 193 ? -5.090 -7.045 -14.614 1.00 95.44 193 VAL A O 1
ATOM 1484 N N . ASP A 1 194 ? -7.061 -8.113 -14.546 1.00 93.81 194 ASP A N 1
ATOM 1485 C CA . ASP A 1 194 ? -6.822 -9.002 -15.689 1.00 93.81 194 ASP A CA 1
ATOM 1486 C C . ASP A 1 194 ? -6.360 -8.249 -16.951 1.00 93.81 194 ASP A C 1
ATOM 1488 O O . ASP A 1 194 ? -5.401 -8.643 -17.617 1.00 93.81 194 ASP A O 1
ATOM 1492 N N . CYS A 1 195 ? -6.927 -7.066 -17.213 1.00 94.88 195 CYS A N 1
ATOM 1493 C CA . CYS A 1 195 ? -6.529 -6.223 -18.346 1.00 94.88 195 CYS A CA 1
ATOM 1494 C C . CYS A 1 195 ? -5.076 -5.706 -18.264 1.00 94.88 195 CYS A C 1
ATOM 1496 O O . CYS A 1 195 ? -4.499 -5.308 -19.279 1.00 94.88 195 CYS A O 1
ATOM 1498 N N . TYR A 1 196 ? -4.453 -5.746 -17.083 1.00 95.75 196 TYR A N 1
ATOM 1499 C CA . TYR A 1 196 ? -3.064 -5.352 -16.854 1.00 95.75 196 TYR A CA 1
ATOM 1500 C C . TYR A 1 196 ? -2.091 -6.535 -16.850 1.00 95.75 196 TYR A C 1
ATOM 1502 O O . TYR A 1 196 ? -0.888 -6.322 -16.681 1.00 95.75 196 TYR A O 1
ATOM 1510 N N . MET A 1 197 ? -2.546 -7.771 -17.082 1.00 93.06 197 MET A N 1
ATOM 1511 C CA . MET A 1 197 ? -1.683 -8.958 -17.015 1.00 93.06 197 MET A CA 1
ATOM 1512 C C . MET A 1 197 ? -0.488 -8.903 -17.967 1.00 93.06 197 MET A C 1
ATOM 1514 O O . MET A 1 197 ? 0.605 -9.354 -17.620 1.00 93.06 197 MET A O 1
ATOM 1518 N N . SER A 1 198 ? -0.640 -8.279 -19.136 1.00 94.00 198 SER A N 1
ATOM 1519 C CA . SER A 1 198 ? 0.478 -8.058 -20.061 1.00 94.00 198 SER A CA 1
ATOM 1520 C C . SER A 1 198 ? 1.559 -7.142 -19.474 1.00 94.00 198 SER A C 1
ATOM 1522 O O . SER A 1 198 ? 2.739 -7.328 -19.754 1.00 94.00 198 SER A O 1
ATOM 1524 N N . LYS A 1 199 ? 1.187 -6.170 -18.634 1.00 93.88 199 LYS A N 1
ATOM 1525 C CA . LYS A 1 199 ? 2.122 -5.274 -17.941 1.00 93.88 199 LYS A CA 1
ATOM 1526 C C . LYS A 1 199 ? 2.763 -5.960 -16.738 1.00 93.88 199 LYS A C 1
ATOM 1528 O O . LYS A 1 199 ? 3.974 -5.893 -16.575 1.00 93.88 199 LYS A O 1
ATOM 1533 N N . ILE A 1 200 ? 1.973 -6.696 -15.958 1.00 94.38 200 ILE A N 1
ATOM 1534 C CA . ILE A 1 200 ? 2.444 -7.468 -14.798 1.00 94.38 200 ILE A CA 1
ATOM 1535 C C . ILE A 1 200 ? 3.470 -8.526 -15.232 1.00 94.38 200 ILE A C 1
ATOM 1537 O O . ILE A 1 200 ? 4.539 -8.652 -14.639 1.00 94.38 200 ILE A O 1
ATOM 1541 N N . THR A 1 201 ? 3.192 -9.268 -16.307 1.00 94.44 201 THR A N 1
ATOM 1542 C CA . THR A 1 201 ? 4.090 -10.334 -16.790 1.00 94.44 201 THR A CA 1
ATOM 1543 C C . THR A 1 201 ? 5.396 -9.806 -17.385 1.00 94.44 201 THR A C 1
ATOM 1545 O O . THR A 1 201 ? 6.410 -10.503 -17.316 1.00 94.44 201 THR A O 1
ATOM 1548 N N . LYS A 1 202 ? 5.440 -8.562 -17.891 1.00 95.94 202 LYS A N 1
ATOM 1549 C CA . LYS A 1 202 ? 6.699 -7.923 -18.328 1.00 95.94 202 LYS A CA 1
ATOM 1550 C C . LYS A 1 202 ? 7.723 -7.805 -17.199 1.00 95.94 202 LYS A C 1
ATOM 1552 O O . LYS A 1 202 ? 8.917 -7.851 -17.484 1.00 95.94 202 LYS A O 1
ATOM 1557 N N . VAL A 1 203 ? 7.291 -7.731 -15.938 1.00 97.00 203 VAL A N 1
ATOM 1558 C CA . VAL A 1 203 ? 8.188 -7.615 -14.772 1.00 97.00 203 VAL A CA 1
ATOM 1559 C C . VAL A 1 203 ? 9.026 -8.884 -14.547 1.00 97.00 203 VAL A C 1
ATOM 1561 O O . VAL A 1 203 ? 10.074 -8.844 -13.910 1.00 97.00 203 VAL A O 1
ATOM 1564 N N . LEU A 1 204 ? 8.690 -10.009 -15.190 1.00 97.19 204 LEU A N 1
ATOM 1565 C CA . LEU A 1 204 ? 9.598 -11.164 -15.277 1.00 97.19 204 LEU A CA 1
ATOM 1566 C C . LEU A 1 204 ? 10.931 -10.834 -15.973 1.00 97.19 204 LEU A C 1
ATOM 1568 O O . LEU A 1 204 ? 11.901 -11.573 -15.818 1.00 97.19 204 LEU A O 1
ATOM 1572 N N . ARG A 1 205 ? 10.991 -9.729 -16.724 1.00 97.06 205 ARG A N 1
ATOM 1573 C CA . ARG A 1 205 ? 12.190 -9.205 -17.389 1.00 97.06 205 ARG A CA 1
ATOM 1574 C C . ARG A 1 205 ? 12.772 -7.973 -16.684 1.00 97.06 205 ARG A C 1
ATOM 1576 O O . ARG A 1 205 ? 13.557 -7.257 -17.295 1.00 97.06 205 ARG A O 1
ATOM 1583 N N . ASP A 1 206 ? 12.394 -7.717 -15.428 1.00 98.25 206 ASP A N 1
ATOM 1584 C CA . ASP A 1 206 ? 12.920 -6.594 -14.640 1.00 98.25 206 ASP A CA 1
ATOM 1585 C C . ASP A 1 206 ? 14.458 -6.600 -14.616 1.00 98.25 206 ASP A C 1
ATOM 1587 O O . ASP A 1 206 ? 15.042 -7.681 -14.519 1.00 98.25 206 ASP A O 1
ATOM 1591 N N . PRO A 1 207 ? 15.149 -5.447 -14.671 1.00 97.00 207 PRO A N 1
ATOM 1592 C CA . PRO A 1 207 ? 16.610 -5.408 -14.578 1.00 97.00 207 PRO A CA 1
ATOM 1593 C C . PRO A 1 207 ? 17.147 -5.989 -13.257 1.00 97.00 207 PRO A C 1
ATOM 1595 O O . PRO A 1 207 ? 18.212 -6.610 -13.240 1.00 97.00 207 PRO A O 1
ATOM 1598 N N . CYS A 1 208 ? 16.404 -5.864 -12.154 1.00 97.94 208 CYS A N 1
ATOM 1599 C CA . CYS A 1 208 ? 16.795 -6.380 -10.848 1.00 97.94 208 CYS A CA 1
ATOM 1600 C C . CYS A 1 208 ? 16.401 -7.855 -10.682 1.00 97.94 208 CYS A C 1
ATOM 1602 O O . CYS A 1 208 ? 15.229 -8.228 -10.751 1.00 97.94 208 CYS A O 1
ATOM 1604 N N . GLU A 1 209 ? 17.381 -8.709 -10.380 1.00 97.56 209 GLU A N 1
ATOM 1605 C CA . GLU A 1 209 ? 17.157 -10.147 -10.195 1.00 97.56 209 GLU A CA 1
ATOM 1606 C C . GLU A 1 209 ? 16.158 -10.469 -9.079 1.00 97.56 209 GLU A C 1
ATOM 1608 O O . GLU A 1 209 ? 15.316 -11.354 -9.242 1.00 97.56 209 GLU A O 1
ATOM 1613 N N . VAL A 1 210 ? 16.223 -9.739 -7.963 1.00 97.00 210 VAL A N 1
ATOM 1614 C CA . VAL A 1 210 ? 15.323 -9.943 -6.820 1.00 97.00 210 VAL A CA 1
ATOM 1615 C C . VAL A 1 210 ? 13.869 -9.718 -7.237 1.00 97.00 210 VAL A C 1
ATOM 1617 O O . VAL A 1 210 ? 13.011 -10.543 -6.924 1.00 97.00 210 VAL A O 1
ATOM 1620 N N . VAL A 1 211 ? 13.607 -8.665 -8.020 1.00 98.00 211 VAL A N 1
ATOM 1621 C CA . VAL A 1 211 ? 12.267 -8.347 -8.533 1.00 98.00 211 VAL A CA 1
ATOM 1622 C C . VAL A 1 211 ? 11.776 -9.442 -9.483 1.00 98.00 211 VAL A C 1
ATOM 1624 O O . VAL A 1 211 ? 10.635 -9.891 -9.356 1.00 98.00 211 VAL A O 1
ATOM 1627 N N . ARG A 1 212 ? 12.637 -9.944 -10.383 1.00 98.38 212 ARG A N 1
ATOM 1628 C CA . ARG A 1 212 ? 12.288 -11.060 -11.286 1.00 98.38 212 ARG A CA 1
ATOM 1629 C C . ARG A 1 212 ? 11.900 -12.318 -10.511 1.00 98.38 212 ARG A C 1
ATOM 1631 O O . ARG A 1 212 ? 10.852 -12.907 -10.779 1.00 98.38 212 ARG A O 1
ATOM 1638 N N . ARG A 1 213 ? 12.727 -12.724 -9.538 1.00 98.00 213 ARG A N 1
ATOM 1639 C CA . ARG A 1 213 ? 12.487 -13.919 -8.709 1.00 98.00 213 ARG A CA 1
ATOM 1640 C C . ARG A 1 213 ? 11.190 -13.791 -7.918 1.00 98.00 213 ARG A C 1
ATOM 1642 O O . ARG A 1 213 ? 10.374 -14.710 -7.944 1.00 98.00 213 ARG A O 1
ATOM 1649 N N . GLN A 1 214 ? 10.976 -12.652 -7.260 1.00 97.69 214 GLN A N 1
ATOM 1650 C CA . GLN A 1 214 ? 9.756 -12.419 -6.493 1.00 97.69 214 GLN A CA 1
ATOM 1651 C C . GLN A 1 214 ? 8.517 -12.432 -7.397 1.00 97.69 214 GLN A C 1
ATOM 1653 O O . GLN A 1 214 ? 7.527 -13.080 -7.065 1.00 97.69 214 GLN A O 1
ATOM 1658 N N . THR A 1 215 ? 8.588 -11.787 -8.563 1.00 97.62 215 THR A N 1
ATOM 1659 C CA . THR A 1 215 ? 7.502 -11.778 -9.554 1.00 97.62 215 THR A CA 1
ATOM 1660 C C . THR A 1 215 ? 7.139 -13.189 -10.000 1.00 97.62 215 THR A C 1
ATOM 1662 O O . THR A 1 215 ? 5.964 -13.549 -9.997 1.00 97.62 215 THR A O 1
ATOM 1665 N N . PHE A 1 216 ? 8.135 -14.016 -10.325 1.00 97.75 216 PHE A N 1
ATOM 1666 C CA . PHE A 1 216 ? 7.907 -15.411 -10.694 1.00 97.75 216 PHE A CA 1
ATOM 1667 C C . PHE A 1 216 ? 7.185 -16.188 -9.584 1.00 97.75 216 PHE A C 1
ATOM 1669 O O . PHE A 1 216 ? 6.189 -16.859 -9.850 1.00 97.75 216 PHE A O 1
ATOM 1676 N N . VAL A 1 217 ? 7.638 -16.054 -8.333 1.00 97.62 217 VAL A N 1
ATOM 1677 C CA . VAL A 1 217 ? 7.010 -16.717 -7.178 1.00 97.62 217 VAL A CA 1
ATOM 1678 C C . VAL A 1 217 ? 5.565 -16.253 -6.981 1.00 97.62 217 VAL A C 1
ATOM 1680 O O . VAL A 1 217 ? 4.693 -17.080 -6.718 1.00 97.62 217 VAL A O 1
ATOM 1683 N N . LEU A 1 218 ? 5.291 -14.952 -7.108 1.00 96.50 218 LEU A N 1
ATOM 1684 C CA . LEU A 1 218 ? 3.941 -14.401 -6.972 1.00 96.50 218 LEU A CA 1
ATOM 1685 C C . LEU A 1 218 ? 3.009 -14.918 -8.073 1.00 96.50 218 LEU A C 1
ATOM 1687 O O . LEU A 1 218 ? 1.929 -15.414 -7.764 1.00 96.50 218 LEU A O 1
ATOM 1691 N N . LEU A 1 219 ? 3.439 -14.882 -9.336 1.00 95.62 219 LEU A N 1
ATOM 1692 C CA . LEU A 1 219 ? 2.647 -15.392 -10.458 1.00 95.62 219 LEU A CA 1
ATOM 1693 C C . LEU A 1 219 ? 2.384 -16.899 -10.336 1.00 95.62 219 LEU A C 1
ATOM 1695 O O . LEU A 1 219 ? 1.258 -17.343 -10.553 1.00 95.62 219 LEU A O 1
ATOM 1699 N N . ALA A 1 220 ? 3.383 -17.684 -9.921 1.00 95.44 220 ALA A N 1
ATOM 1700 C CA . ALA A 1 220 ? 3.208 -19.114 -9.675 1.00 95.44 220 ALA A CA 1
ATOM 1701 C C . ALA A 1 220 ? 2.164 -19.382 -8.576 1.00 95.44 220 ALA A C 1
ATOM 1703 O O . ALA A 1 220 ? 1.303 -20.246 -8.739 1.00 95.44 220 ALA A O 1
ATOM 1704 N N . LYS A 1 221 ? 2.191 -18.608 -7.481 1.00 94.19 221 LYS A N 1
ATOM 1705 C CA . LYS A 1 221 ? 1.179 -18.691 -6.417 1.00 94.19 221 LYS A CA 1
ATOM 1706 C C . LYS A 1 221 ? -0.215 -18.309 -6.915 1.00 94.19 221 LYS A C 1
ATOM 1708 O O . LYS A 1 221 ? -1.173 -19.000 -6.583 1.00 94.19 221 LYS A O 1
ATOM 1713 N N . LEU A 1 222 ? -0.340 -17.259 -7.730 1.00 91.94 222 LEU A N 1
ATOM 1714 C CA . LEU A 1 222 ? -1.628 -16.869 -8.315 1.00 91.94 222 LEU A CA 1
ATOM 1715 C C . LEU A 1 222 ? -2.213 -17.991 -9.176 1.00 91.94 222 LEU A C 1
ATOM 1717 O O . LEU A 1 222 ? -3.380 -18.330 -9.010 1.00 91.94 222 LEU A O 1
ATOM 1721 N N . LEU A 1 223 ? -1.403 -18.626 -10.027 1.00 90.69 223 LEU A N 1
ATOM 1722 C CA . LEU A 1 223 ? -1.847 -19.763 -10.841 1.00 90.69 223 LEU A CA 1
ATOM 1723 C C . LEU A 1 223 ? -2.349 -20.931 -9.981 1.00 90.69 223 LEU A C 1
ATOM 1725 O O . LEU A 1 223 ? -3.385 -21.517 -10.289 1.00 90.69 223 LEU A O 1
ATOM 1729 N N . GLN A 1 224 ? -1.658 -21.239 -8.880 1.00 89.62 224 GLN A N 1
ATOM 1730 C CA . GLN A 1 224 ? -2.089 -22.279 -7.940 1.00 89.62 224 GLN A CA 1
ATOM 1731 C C . GLN A 1 224 ? -3.435 -21.943 -7.287 1.00 89.62 224 GLN A C 1
ATOM 1733 O O . GLN A 1 224 ? -4.316 -22.801 -7.218 1.00 89.62 224 GLN A O 1
ATOM 1738 N N . VAL A 1 225 ? -3.613 -20.696 -6.840 1.00 87.44 225 VAL A N 1
ATOM 1739 C CA . VAL A 1 225 ? -4.866 -20.232 -6.225 1.00 87.44 225 VAL A CA 1
ATOM 1740 C C . VAL A 1 225 ? -6.017 -20.279 -7.230 1.00 87.44 225 VAL A C 1
ATOM 1742 O O . VAL A 1 225 ? -7.082 -20.800 -6.908 1.00 87.44 225 VAL A O 1
ATOM 1745 N N . LEU A 1 226 ? -5.808 -19.804 -8.460 1.00 84.19 226 LEU A N 1
ATOM 1746 C CA . LEU A 1 226 ? -6.831 -19.823 -9.511 1.00 84.19 226 LEU A CA 1
ATOM 1747 C C . LEU A 1 226 ? -7.246 -21.245 -9.886 1.00 84.19 226 LEU A C 1
ATOM 1749 O O . LEU A 1 226 ? -8.439 -21.523 -10.008 1.00 84.19 226 LEU A O 1
ATOM 1753 N N . TYR A 1 227 ? -6.278 -22.155 -10.020 1.00 81.38 227 TYR A N 1
ATOM 1754 C CA . TYR A 1 227 ? -6.559 -23.562 -10.286 1.00 81.38 227 TYR A CA 1
ATOM 1755 C C . TYR A 1 227 ? -7.392 -24.192 -9.166 1.00 81.38 227 TYR A C 1
ATOM 1757 O O . TYR A 1 227 ? -8.373 -24.884 -9.439 1.00 81.38 227 TYR A O 1
ATOM 1765 N N . HIS A 1 228 ? -7.041 -23.927 -7.903 1.00 79.81 228 HIS A N 1
ATOM 1766 C CA . HIS A 1 228 ? -7.808 -24.428 -6.766 1.00 79.81 228 HIS A CA 1
ATOM 1767 C C . HIS A 1 228 ? -9.244 -23.891 -6.774 1.00 79.81 228 HIS A C 1
ATOM 1769 O O . HIS A 1 228 ? -10.185 -24.677 -6.679 1.00 79.81 228 HIS A O 1
ATOM 1775 N N . SER A 1 229 ? -9.425 -22.582 -6.971 1.00 77.00 229 SER A N 1
ATOM 1776 C CA . SER A 1 229 ? -10.749 -21.958 -7.055 1.00 77.00 229 SER A CA 1
ATOM 1777 C C . SER A 1 229 ? -11.600 -22.553 -8.181 1.00 77.00 229 SER 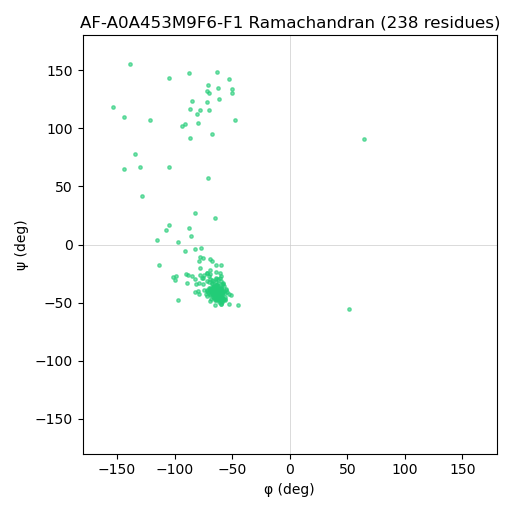A C 1
ATOM 1779 O O . SER A 1 229 ? -12.765 -22.870 -7.954 1.00 77.00 229 SER A O 1
ATOM 1781 N N . PHE A 1 230 ? -11.020 -22.784 -9.364 1.00 74.00 230 PHE A N 1
ATOM 1782 C CA . PHE A 1 230 ? -11.718 -23.408 -10.495 1.00 74.00 230 PHE A CA 1
ATOM 1783 C C . PHE A 1 230 ? -12.041 -24.892 -10.254 1.00 74.00 230 PHE A C 1
ATOM 1785 O O . PHE A 1 230 ? -13.105 -25.388 -10.629 1.00 74.00 230 PHE A O 1
ATOM 1792 N N . SER A 1 231 ? -11.143 -25.630 -9.596 1.00 64.62 231 SER A N 1
ATOM 1793 C CA . SER A 1 231 ? -11.397 -27.027 -9.237 1.00 64.62 231 SER A CA 1
ATOM 1794 C C . SER A 1 231 ? -12.502 -27.164 -8.186 1.00 64.62 231 SER A C 1
ATOM 1796 O O . SER A 1 231 ? -13.236 -28.149 -8.217 1.00 64.62 231 SER A O 1
ATOM 1798 N N . VAL A 1 232 ? -12.627 -26.216 -7.255 1.00 71.62 232 VAL A N 1
ATOM 1799 C CA . VAL A 1 232 ? -13.700 -26.217 -6.251 1.00 71.62 232 VAL A CA 1
ATOM 1800 C C . VAL A 1 232 ? -15.042 -25.873 -6.895 1.00 71.62 232 VAL A C 1
ATOM 1802 O O . VAL A 1 232 ? -16.017 -26.579 -6.655 1.00 71.62 232 VAL A O 1
ATOM 1805 N N . THR A 1 233 ? -15.101 -24.860 -7.764 1.00 68.06 233 THR A N 1
ATOM 1806 C CA . THR A 1 233 ? -16.350 -24.502 -8.459 1.00 68.06 233 THR A CA 1
ATOM 1807 C C . THR A 1 233 ? -16.819 -25.594 -9.422 1.00 68.06 233 THR A C 1
ATOM 1809 O O . THR A 1 233 ? -18.013 -25.868 -9.486 1.00 68.06 233 THR A O 1
ATOM 1812 N N . SER A 1 234 ? -15.903 -26.283 -10.110 1.00 62.91 234 SER A N 1
ATOM 1813 C CA . SER A 1 234 ? -16.244 -27.421 -10.985 1.00 62.91 234 SER A CA 1
ATOM 1814 C C . SER A 1 234 ? -16.657 -28.694 -10.232 1.00 62.91 234 SER A C 1
ATOM 1816 O O . SER A 1 234 ? -17.400 -29.504 -10.781 1.00 62.91 234 SER A O 1
ATOM 1818 N N . LYS A 1 235 ? -16.234 -28.871 -8.971 1.00 59.31 235 LYS A N 1
ATOM 1819 C CA . LYS A 1 235 ? -16.673 -29.977 -8.096 1.00 59.31 235 LYS A CA 1
ATOM 1820 C C . LYS A 1 235 ? -18.013 -29.736 -7.395 1.00 59.31 235 LYS A C 1
ATOM 1822 O O . LYS A 1 235 ? -18.512 -30.661 -6.760 1.00 59.31 235 LYS A O 1
ATOM 1827 N N . CYS A 1 236 ? -18.619 -28.559 -7.553 1.00 52.69 236 CYS A N 1
ATOM 1828 C CA . CYS A 1 236 ? -19.985 -28.273 -7.111 1.00 52.69 236 CYS A CA 1
ATOM 1829 C C . CYS A 1 236 ? -20.973 -28.230 -8.297 1.00 52.69 236 CYS A C 1
ATOM 1831 O O . CYS A 1 236 ? -21.506 -27.158 -8.594 1.00 52.69 236 CYS A O 1
ATOM 1833 N N . PRO A 1 237 ? -21.262 -29.343 -9.001 1.00 48.09 237 PRO A N 1
ATOM 1834 C CA . PRO A 1 237 ? -22.403 -29.387 -9.898 1.00 48.09 237 PRO A CA 1
ATOM 1835 C C . PRO A 1 237 ? -23.680 -29.633 -9.074 1.00 48.09 237 PRO A C 1
ATOM 1837 O O . PRO A 1 237 ? -23.859 -30.706 -8.515 1.00 48.09 237 PRO A O 1
ATOM 1840 N N . GLY A 1 238 ? -24.559 -28.630 -9.007 1.00 48.66 238 GLY A N 1
ATOM 1841 C CA . GLY A 1 238 ? -25.996 -28.795 -8.744 1.00 48.66 238 GLY A CA 1
ATOM 1842 C C . GLY A 1 238 ? -26.412 -29.352 -7.377 1.00 48.66 238 GLY A C 1
ATOM 1843 O O . GLY A 1 238 ? -26.647 -30.5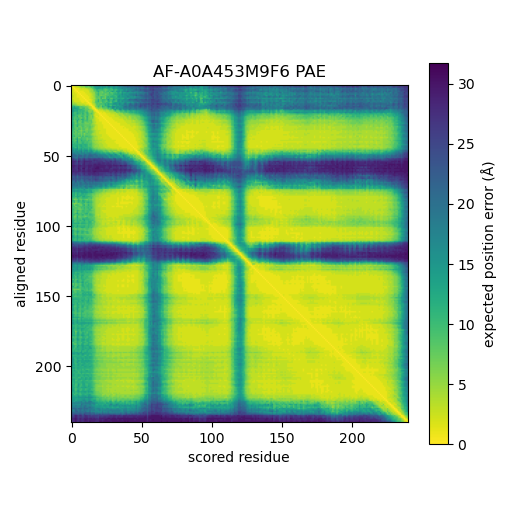46 -7.233 1.00 48.66 238 GLY A O 1
ATOM 1844 N N . GLY A 1 239 ? -26.641 -28.461 -6.411 1.00 46.34 239 GLY A N 1
ATOM 1845 C CA . GLY A 1 239 ? -27.663 -28.694 -5.390 1.00 46.34 239 GLY A CA 1
ATOM 1846 C C . GLY A 1 239 ? -29.005 -28.186 -5.914 1.00 46.34 239 GLY A C 1
ATOM 1847 O O . GLY A 1 239 ? -29.285 -26.998 -5.774 1.00 46.34 239 GLY A O 1
ATOM 1848 N N . ASN A 1 240 ? -29.772 -29.070 -6.556 1.00 39.47 240 ASN A N 1
ATOM 1849 C CA . ASN A 1 240 ? -31.230 -28.970 -6.671 1.00 39.47 240 ASN A CA 1
ATOM 1850 C C . ASN A 1 240 ? -31.836 -29.976 -5.696 1.00 39.47 240 ASN A C 1
ATOM 1852 O O . ASN A 1 240 ? -31.337 -31.125 -5.692 1.00 39.47 240 ASN A O 1
#

Secondary structure (DSSP, 8-state):
-HHHHHHHHHHHHHH-SSHHHHHHHHHHHHHHHHHHHHHHHHHHHHHHHHHHHGGG------THHHHHHHHHHHHHHHHHHHHHHHHHHHHHH-TTS--TTTHHHHHHHHHTT------TT-------HHHH-HHHHHHHHHHHHHHHTT-HHHHHHHHHHHHHHHHH---HHHHHHHHHHHHHHHHHSHHHHGGGHHHHHHGGG-SSHHHHHHHHHHHHHHHHHHHHHHHHHHT-----

Foldseek 3Di:
DVVVLVVLLVVLVVPDPDNVSSVVVVLVVLQVLLVVLLVLLVVLQVVLLVVLQPVPDDDDDDDDPVVVVVVVNVVSLVSNLVSLLVLLVSCLVPVPHDNPSCVVSLVLQQCQQPPDDDPPPDPSDRDNCCPVPVSNNLSSLLSLLSNCLSDVVSVLVCVVVLLVCLVPPPDLSSVQSSLVSLLSCCVVPVVSSVVCVVSLVCQCVPPDPVSVVSSVVSVVVSVVVVVVVVVVVVVDDDDD